Protein 6NHX (pdb70)

Nearest PDB structures (foldseek):
  6nhx-assembly1_A  TM=1.003E+00  e=1.308E-66  Mycobacterium tuberculosis
  1vs0-assembly1_A  TM=6.471E-01  e=2.812E-57  Mycobacterium tuberculosis H37Rv
  1vs0-assembly2_B  TM=6.421E-01  e=4.653E-57  Mycobacterium tuberculosis H37Rv
  2cfm-assembly1_A  TM=5.963E-01  e=3.520E-23  Pyrococcus furiosus
  3rr5-assembly1_A  TM=5.309E-01  e=2.814E-23  Thermococcus sp. 1519

B-factor: mean 26.57, std 13.51, range [10.14, 79.11]

Radius of gyration: 20.89 Å; Cα contacts (8 Å, |Δi|>4): 725; chains: 1; bounding box: 49×46×58 Å

Solvent-accessible surface area: 14377 Å² total; per-residue (Å²): 96,112,12,78,118,9,31,3,0,30,10,54,132,27,95,0,48,69,40,60,33,88,83,22,0,2,6,2,17,19,9,12,77,36,0,0,0,23,0,51,164,21,60,16,92,2,34,21,124,95,22,70,99,10,42,93,104,10,62,61,6,166,58,22,0,130,69,2,55,147,56,58,0,0,0,0,0,20,0,0,6,60,43,128,93,40,22,10,18,25,13,60,2,36,7,54,10,114,143,39,205,13,65,6,30,0,18,0,0,0,35,15,64,57,116,56,9,33,54,40,143,0,75,60,0,6,129,51,0,54,92,12,14,131,86,30,69,10,55,25,28,153,47,13,91,24,72,0,61,102,0,47,46,38,0,144,148,98,50,52,22,0,0,27,0,3,74,66,78,9,117,0,54,44,46,135,117,8,87,17,6,18,66,15,48,33,101,74,22,0,29,0,0,0,0,0,25,84,55,82,54,0,14,7,0,0,1,0,7,46,25,135,71,25,6,80,25,0,8,78,0,42,6,71,93,48,147,114,9,7,65,40,2,87,119,89,0,55,110,33,83,42,152,131,40,18,16,64,98,117,15,65,87,79,23,31,74,62,33,41,38,1,57,61,49,27,4,0,12,0,42,16,28,109,40,17,125,136,17,83,14,128,130,35,39,19,29,0,14,68,99,133,62,116,34,100,103,5,95,127,123

Sequence (301 aa):
FEFDNLAPMLATHGTVAGLKASQWAFEGMWDGYRLLVEADHGAVRLRSRSGRDVTAEYPQLRALAEDLADHHVVLDGEAVVLDSSGVPSFSQMQNRGRDTRVEFWAFDLLYLDGRALLGTRYQDRRKLLETLANATSLTVPELLPGDGAQAFACSRKHGWEGVIAKRRDSRYQPGRRCASWVKDKHWNTQEVVIGGWRAGGVGSLLMGIP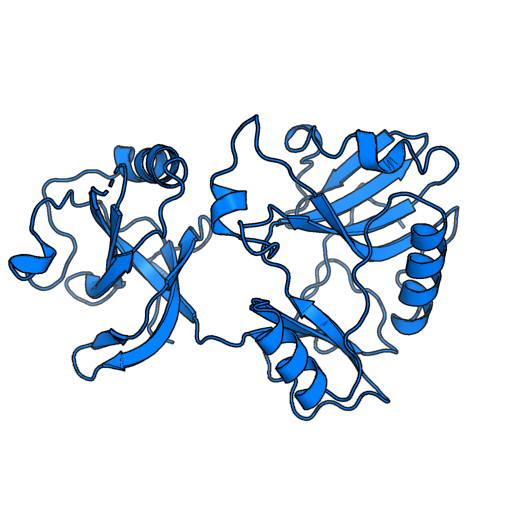GPGGLQFAGRVGTGLSERELANLKEMLAPLHTDESPFDVPLPARDAKGITYVKPALVAEVRYSEWTPEGRLRQSSWRGLRPDKKPSEVVRE

CATH classification: 2.40.50.140

Secondary structure (DSSP, 8-state):
--GGG----EEEE---BTB-TTTEEEEEE--SEEEEEEEETTEEEEEETTS-B-GGG-GGGGGGGGG-TT-EEEEEEEEE-B-TTS-B-HHHHHT--TT---EEEEEEEEEETTEE-TTS-HHHHHHHHHHHHHTSS-B-PPPPPSSHHHHHHHHHHHT-SEEEEEETTPPP-TT-EEEEEEEEESSEEEEEEEEEEEE--EEEEEEEEEETTEEEEEEEEE----SSHHHHHHHHHGGGEESS--BSSPPPHHHHTT-EEE-S--EEEEEES-B-TTSPBTT-EEEEE-TT--GGG----

Structure (mmCIF, N/CA/C/O backbone):
data_6NHX
#
_entry.id   6NHX
#
_cell.length_a   41.089
_cell.length_b   49.687
_cell.length_c   73.522
_cell.angle_alpha   90.00
_cell.angle_beta   103.18
_cell.angle_gamma   90.00
#
_symmetry.space_group_name_H-M   'P 1 21 1'
#
loop_
_entity.id
_entity.type
_entity.pdbx_description
1 polymer 'ATP-dependent DNA ligase'
2 non-polymer "ADENOSINE-5'-TRIPHOSPHATE"
3 non-polymer '2-(N-MORPHOLINO)-ETHANESULFONIC ACID'
4 water water
#
loop_
_atom_site.group_PDB
_atom_site.id
_atom_site.type_symbol
_atom_site.label_atom_id
_atom_site.label_alt_id
_atom_site.label_comp_id
_atom_site.label_asym_id
_atom_site.label_entity_id
_atom_site.label_seq_id
_atom_site.pdbx_PDB_ins_code
_atom_site.Cartn_x
_atom_site.Cartn_y
_atom_site.Cartn_z
_atom_site.occupancy
_atom_site.B_iso_or_equiv
_atom_site.auth_seq_id
_atom_site.auth_comp_id
_atom_site.auth_asym_id
_atom_site.auth_atom_id
_atom_site.pdbx_PDB_model_num
ATOM 1 N N . PHE A 1 3 ? -9.278 -14.785 3.034 1.00 25.60 453 PHE A N 1
ATOM 2 C CA . PHE A 1 3 ? -9.416 -13.353 3.262 1.00 23.26 453 PHE A CA 1
ATOM 3 C C . PHE A 1 3 ? -10.784 -12.857 2.799 1.00 22.81 453 PHE A C 1
ATOM 4 O O . PHE A 1 3 ? -11.214 -13.168 1.696 1.00 25.88 453 PHE A O 1
ATOM 12 N N . GLU A 1 4 ? -11.444 -12.053 3.632 1.00 23.22 454 GLU A N 1
ATOM 13 C CA . GLU A 1 4 ? -12.777 -11.546 3.317 1.00 22.12 454 GLU A CA 1
ATOM 14 C C . GLU A 1 4 ? -12.944 -10.178 3.953 1.00 22.63 454 GLU A C 1
ATOM 15 O O . GLU A 1 4 ? -12.952 -10.073 5.182 1.00 21.62 454 GLU A O 1
ATOM 21 N N . PHE A 1 5 ? -13.106 -9.146 3.120 1.00 21.05 455 PHE A N 1
ATOM 22 C CA . PHE A 1 5 ? -13.273 -7.786 3.624 1.00 22.40 455 PHE A CA 1
ATOM 23 C C . PHE A 1 5 ? -14.462 -7.685 4.575 1.00 23.36 455 PHE A C 1
ATOM 24 O O . PHE A 1 5 ? -14.403 -6.968 5.583 1.00 22.24 455 PHE A O 1
ATOM 32 N N . ASP A 1 6 ? -15.542 -8.411 4.288 1.00 23.55 456 ASP A N 1
ATOM 33 C CA . ASP A 1 6 ? -16.778 -8.273 5.045 1.00 24.48 456 ASP A CA 1
ATOM 34 C C . ASP A 1 6 ? -16.727 -8.941 6.411 1.00 28.11 456 ASP A C 1
ATOM 35 O O . ASP A 1 6 ? -17.719 -8.879 7.145 1.00 34.96 456 ASP A O 1
ATOM 40 N N . ASN A 1 7 ? -15.616 -9.581 6.766 1.00 24.38 457 ASN A N 1
ATOM 41 C CA . ASN A 1 7 ? -15.400 -10.085 8.118 1.00 27.92 457 ASN A CA 1
ATOM 42 C C . ASN A 1 7 ? -14.340 -9.302 8.877 1.00 28.58 457 ASN A C 1
ATOM 43 O O . ASN A 1 7 ? -14.026 -9.655 10.019 1.00 28.49 457 ASN A O 1
ATOM 48 N N . LEU A 1 8 ? -13.804 -8.239 8.285 1.00 26.50 458 LEU A N 1
ATOM 49 C CA . LEU A 1 8 ? -12.605 -7.587 8.792 1.00 24.35 458 LEU A CA 1
ATOM 50 C C . LEU A 1 8 ? -12.940 -6.539 9.841 1.00 20.66 458 LEU A C 1
ATOM 51 O O . LEU A 1 8 ? -13.893 -5.768 9.688 1.00 24.46 458 LEU A O 1
ATOM 56 N N . ALA A 1 9 ? -12.125 -6.498 10.894 1.00 17.72 459 ALA A N 1
ATOM 57 C CA . ALA A 1 9 ? -12.146 -5.460 11.909 1.00 19.11 459 ALA A CA 1
ATOM 58 C C . ALA A 1 9 ? -10.727 -4.953 12.121 1.00 18.07 459 ALA A C 1
ATOM 59 O O . ALA A 1 9 ? -9.764 -5.705 11.944 1.00 18.59 459 ALA A O 1
ATOM 61 N N . PRO A 1 10 ? -10.570 -3.684 12.487 1.00 18.20 460 PRO A N 1
ATOM 62 C CA . PRO A 1 10 ? -9.223 -3.110 12.583 1.00 16.11 460 PRO A CA 1
ATOM 63 C C . PRO A 1 10 ? -8.430 -3.679 13.750 1.00 17.69 460 PRO A C 1
ATOM 64 O O . PRO A 1 10 ? -8.975 -4.039 14.798 1.00 18.02 460 PRO A O 1
ATOM 68 N N . MET A 1 11 ? -7.122 -3.765 13.531 1.00 13.84 461 MET A N 1
ATOM 69 C CA . MET A 1 11 ? -6.159 -4.035 14.587 1.00 14.68 461 MET A CA 1
ATOM 70 C C . MET A 1 11 ? -6.024 -2.796 15.469 1.00 14.17 461 MET A C 1
ATOM 71 O O . MET A 1 11 ? -6.163 -1.662 15.011 1.00 13.71 461 MET A O 1
ATOM 76 N N . LEU A 1 12 ? -5.745 -3.015 16.752 1.00 14.30 462 LEU A N 1
ATOM 77 C CA . LEU A 1 12 ? -5.726 -1.939 17.738 1.00 14.45 462 LEU A CA 1
ATOM 78 C C . LEU A 1 12 ? -4.384 -1.899 18.462 1.00 12.17 462 LEU A C 1
ATOM 79 O O . LEU A 1 12 ? -3.673 -2.902 18.543 1.00 14.07 462 LEU A O 1
ATOM 84 N N . ALA A 1 13 ? -4.058 -0.712 18.990 1.00 12.51 463 ALA A N 1
ATOM 85 C CA . ALA A 1 13 ? -2.781 -0.437 19.641 1.00 11.96 463 ALA A CA 1
ATOM 86 C C . ALA A 1 13 ? -2.931 -0.448 21.154 1.00 13.98 463 ALA A C 1
ATOM 87 O O . ALA A 1 13 ? -4.001 -0.181 21.700 1.00 16.56 463 ALA A O 1
ATOM 89 N N . THR A 1 14 ? -1.839 -0.756 21.821 1.00 12.81 464 THR A N 1
ATOM 90 C CA . THR A 1 14 ? -1.796 -0.769 23.279 1.00 11.60 464 THR A CA 1
ATOM 91 C C . THR A 1 14 ? -1.210 0.541 23.787 1.00 13.26 464 THR A C 1
ATOM 92 O O . THR A 1 14 ? -0.169 0.986 23.292 1.00 12.93 464 THR A O 1
ATOM 96 N N . HIS A 1 15 ? -1.853 1.143 24.782 1.00 14.86 465 HIS A N 1
ATOM 97 C CA . HIS A 1 15 ? -1.313 2.367 25.354 1.00 13.26 465 HIS A CA 1
ATOM 98 C C . HIS A 1 15 ? 0.049 2.097 25.984 1.00 16.28 465 HIS A C 1
ATOM 99 O O . HIS A 1 15 ? 0.213 1.150 26.760 1.00 16.03 465 HIS A O 1
ATOM 106 N N . GLY A 1 16 ? 1.026 2.922 25.644 1.00 14.32 466 GLY A N 1
ATOM 107 C CA . GLY A 1 16 ? 2.341 2.756 26.222 1.00 14.19 466 GLY A CA 1
ATOM 108 C C . GLY A 1 16 ? 3.207 3.963 25.968 1.00 14.72 466 GLY A C 1
ATOM 109 O O . GLY A 1 16 ? 2.716 5.039 25.615 1.00 19.02 466 GLY A O 1
ATOM 110 N N . THR A 1 17 ? 4.510 3.765 26.106 1.00 14.39 467 THR A N 1
ATOM 111 C CA . THR A 1 17 ? 5.501 4.814 25.891 1.00 15.29 467 THR A CA 1
ATOM 112 C C . THR A 1 17 ? 6.422 4.383 24.762 1.00 15.01 467 THR A C 1
ATOM 113 O O . THR A 1 17 ? 6.992 3.289 24.807 1.00 15.26 467 THR A O 1
ATOM 117 N N . VAL A 1 18 ? 6.562 5.238 23.744 1.00 14.39 468 VAL A N 1
ATOM 118 C CA . VAL A 1 18 ? 7.383 4.879 22.590 1.00 14.00 468 VAL A CA 1
ATOM 119 C C . VAL A 1 18 ? 8.831 5.335 22.700 1.00 13.38 468 VAL A C 1
ATOM 120 O O . VAL A 1 18 ? 9.684 4.830 21.948 1.00 15.51 468 VAL A O 1
ATOM 124 N N . ALA A 1 19 ? 9.136 6.262 23.614 1.00 16.18 469 ALA A N 1
ATOM 125 C CA . ALA A 1 19 ? 10.508 6.682 23.829 1.00 19.69 469 ALA A CA 1
ATOM 126 C C . ALA A 1 19 ? 11.195 5.543 24.556 1.00 33.83 469 ALA A C 1
ATOM 127 O O . ALA A 1 19 ? 10.764 5.138 25.640 1.00 55.84 469 ALA A O 1
ATOM 129 N N . GLY A 1 20 ? 12.248 5.010 23.948 1.00 30.56 470 GLY A N 1
ATOM 130 C CA . GLY A 1 20 ? 12.881 3.785 24.392 1.00 17.49 470 GLY A CA 1
ATOM 131 C C . GLY A 1 20 ? 12.882 2.715 23.326 1.00 15.82 470 GLY A C 1
ATOM 132 O O . GLY A 1 20 ? 13.788 1.879 23.297 1.00 20.33 470 GLY A O 1
ATOM 133 N N . LEU A 1 21 ? 11.909 2.757 22.412 1.00 16.09 471 LEU A N 1
ATOM 134 C CA . LEU A 1 21 ? 11.852 1.800 21.314 1.00 14.96 471 LEU A CA 1
ATOM 135 C C . LEU A 1 21 ? 12.849 2.172 20.217 1.00 17.42 471 LEU A C 1
ATOM 136 O O . LEU A 1 21 ? 13.064 3.353 19.923 1.00 17.84 471 LEU A O 1
ATOM 141 N N . LYS A 1 22 ? 13.466 1.162 19.620 1.00 18.29 472 LYS A N 1
ATOM 142 C CA . LYS A 1 22 ? 14.557 1.376 18.678 1.00 22.87 472 LYS A CA 1
ATOM 143 C C . LYS A 1 22 ? 14.098 1.183 17.241 1.00 19.72 472 LYS A C 1
ATOM 144 O O . LYS A 1 22 ? 13.302 0.290 16.949 1.00 19.49 472 LYS A O 1
ATOM 147 N N . ALA A 1 23 ? 14.636 2.010 16.337 1.00 18.86 473 ALA A N 1
ATOM 148 C CA . ALA A 1 23 ? 14.261 1.937 14.928 1.00 23.31 473 ALA A CA 1
ATOM 149 C C . ALA A 1 23 ? 14.572 0.581 14.302 1.00 20.33 473 ALA A C 1
ATOM 150 O O . ALA A 1 23 ? 13.926 0.199 13.326 1.00 22.17 473 ALA A O 1
ATOM 152 N N . SER A 1 24 ? 15.543 -0.161 14.842 1.00 21.22 474 SER A N 1
ATOM 153 C CA . SER A 1 24 ? 15.866 -1.454 14.246 1.00 25.83 474 SER A CA 1
ATOM 154 C C . SER A 1 24 ? 14.682 -2.411 14.311 1.00 22.35 474 SER A C 1
ATOM 155 O O . SER A 1 24 ? 14.490 -3.220 13.398 1.00 25.91 474 SER A O 1
ATOM 158 N N . GLN A 1 25 ? 13.870 -2.327 15.368 1.00 20.27 475 GLN A N 1
ATOM 159 C CA . GLN A 1 25 ? 12.710 -3.193 15.498 1.00 17.43 475 GLN A CA 1
ATOM 160 C C . GLN A 1 25 ? 11.373 -2.505 15.264 1.00 17.99 475 GLN A C 1
ATOM 161 O O . GLN A 1 25 ? 10.383 -3.205 15.026 1.00 16.04 475 GLN A O 1
ATOM 167 N N . TRP A 1 26 ? 11.310 -1.167 15.294 1.00 14.33 476 TRP A N 1
ATOM 168 C CA . TRP A 1 26 ? 10.037 -0.466 15.330 1.00 12.11 476 TRP A CA 1
ATOM 169 C C . TRP A 1 26 ? 9.989 0.620 14.268 1.00 15.32 476 TRP A C 1
ATOM 170 O O . TRP A 1 26 ? 10.959 1.361 14.091 1.00 16.24 476 TRP A O 1
ATOM 181 N N . ALA A 1 27 ? 8.841 0.728 13.606 1.00 13.93 477 ALA A N 1
ATOM 182 C CA . ALA A 1 27 ? 8.506 1.864 12.758 1.00 12.83 477 ALA A CA 1
ATOM 183 C C . ALA A 1 27 ? 7.614 2.800 13.558 1.00 13.39 477 ALA A C 1
ATOM 184 O O . ALA A 1 27 ? 6.891 2.360 14.456 1.00 15.87 477 ALA A O 1
ATOM 186 N N . PHE A 1 28 ? 7.667 4.093 13.234 1.00 13.71 478 PHE A N 1
ATOM 187 C CA . PHE A 1 28 ? 6.932 5.106 13.983 1.00 13.50 478 PHE A CA 1
ATOM 188 C C . PHE A 1 28 ? 6.065 5.916 13.035 1.00 13.70 478 PHE A C 1
ATOM 189 O O . PHE A 1 28 ? 6.551 6.432 12.019 1.00 15.90 478 PHE A O 1
ATOM 197 N N . GLU A 1 29 ? 4.777 5.998 13.354 1.00 11.72 479 GLU A N 1
ATOM 198 C CA . GLU A 1 29 ? 3.822 6.768 12.577 1.00 11.90 479 GLU A CA 1
ATOM 199 C C . GLU A 1 29 ? 3.236 7.875 13.435 1.00 11.07 479 GLU A C 1
ATOM 200 O O . GLU A 1 29 ? 3.157 7.744 14.668 1.00 13.11 479 GLU A O 1
ATOM 206 N N . GLY A 1 30 ? 2.804 8.954 12.809 1.00 11.47 480 GLY A N 1
ATOM 207 C CA . GLY A 1 30 ? 1.987 9.923 13.506 1.00 13.07 480 GLY A CA 1
ATOM 208 C C . GLY A 1 30 ? 0.648 9.340 13.917 1.00 11.55 480 GLY A C 1
ATOM 209 O O . GLY A 1 30 ? 0.071 8.484 13.240 1.00 12.58 480 GLY A O 1
ATOM 210 N N . MET A 1 31 ? 0.167 9.769 15.085 1.00 12.69 481 MET A N 1
ATOM 211 C CA . MET A 1 31 ? -1.185 9.446 15.527 1.00 11.09 481 MET A CA 1
ATOM 212 C C . MET A 1 31 ? -2.144 10.496 14.971 1.00 13.20 481 MET A C 1
ATOM 213 O O . MET A 1 31 ? -2.003 11.687 15.275 1.00 15.86 481 MET A O 1
ATOM 218 N N . TRP A 1 32 ? -3.122 10.048 14.179 1.00 14.50 482 TRP A N 1
ATOM 219 C CA . TRP A 1 32 ? -4.073 10.923 13.487 1.00 14.97 482 TRP A CA 1
ATOM 220 C C . TRP A 1 32 ? -5.442 10.839 14.163 1.00 17.42 482 TRP A C 1
ATOM 221 O O . TRP A 1 32 ? -6.064 9.769 14.170 1.00 17.78 482 TRP A O 1
ATOM 232 N N . ASP A 1 33 ? -5.926 11.957 14.716 1.00 14.47 483 ASP A N 1
ATOM 233 C CA . ASP A 1 33 ? -7.274 11.968 15.287 1.00 14.36 483 ASP A CA 1
ATOM 234 C C . ASP A 1 33 ? -8.309 11.972 14.169 1.00 14.70 483 ASP A C 1
ATOM 235 O O . ASP A 1 33 ? -8.299 12.855 13.308 1.00 19.72 483 ASP A O 1
ATOM 240 N N . GLY A 1 34 ? -9.187 10.984 14.162 1.00 14.23 484 GLY A N 1
ATOM 241 C CA . GLY A 1 34 ? -10.224 10.886 13.151 1.00 15.97 484 GLY A CA 1
ATOM 242 C C . GLY A 1 34 ? -11.075 9.665 13.419 1.00 13.33 484 GLY A C 1
ATOM 243 O O . GLY A 1 34 ? -11.181 9.232 14.576 1.00 15.07 484 GLY A O 1
ATOM 244 N N . TYR A 1 35 ? -11.668 9.092 12.378 1.00 14.22 485 TYR A N 1
ATOM 245 C CA . TYR A 1 35 ? -12.431 7.858 12.496 1.00 14.32 485 TYR A CA 1
ATOM 246 C C . TYR A 1 35 ? -11.707 6.767 11.716 1.00 17.72 485 TYR A C 1
ATOM 247 O O . TYR A 1 35 ? -11.324 6.973 10.558 1.00 17.70 485 TYR A O 1
ATOM 256 N N . ARG A 1 36 ? -11.538 5.611 12.345 1.00 15.60 486 ARG A N 1
ATOM 257 C CA . ARG A 1 36 ? -10.868 4.485 11.709 1.00 14.17 486 ARG A CA 1
ATOM 258 C C . ARG A 1 36 ? -11.748 3.891 10.620 1.00 15.84 486 ARG A C 1
ATOM 259 O O . ARG A 1 36 ? -12.938 3.640 10.831 1.00 19.69 486 ARG A O 1
ATOM 267 N N . LEU A 1 37 ? -11.157 3.638 9.451 1.00 15.42 487 LEU A N 1
ATOM 268 C CA . LEU A 1 37 ? -11.891 3.031 8.351 1.00 15.40 487 LEU A CA 1
ATOM 269 C C . LEU A 1 37 ? -11.067 1.933 7.704 1.00 15.21 487 LEU A C 1
ATOM 270 O O . LEU A 1 37 ? -9.863 2.091 7.489 1.00 15.29 487 LEU A O 1
ATOM 275 N N . LEU A 1 38 ? -11.732 0.828 7.383 1.00 15.73 488 LEU A N 1
ATOM 276 C CA . LEU A 1 38 ? -11.220 -0.147 6.429 1.00 14.19 488 LEU A CA 1
ATOM 277 C C . LEU A 1 38 ? -11.872 0.159 5.089 1.00 17.65 488 LEU A C 1
ATOM 278 O O . LEU A 1 38 ? -13.087 0.380 5.019 1.00 18.89 488 LEU A O 1
ATOM 283 N N . VAL A 1 39 ? -11.066 0.184 4.034 1.00 15.94 489 VAL A N 1
ATOM 284 C CA . VAL A 1 39 ? -11.506 0.649 2.722 1.00 16.65 489 VAL A CA 1
ATOM 285 C C . VAL A 1 39 ? -11.250 -0.453 1.702 1.00 18.04 489 VAL A C 1
ATOM 286 O O . VAL A 1 39 ? -10.106 -0.892 1.533 1.00 16.62 489 VAL A O 1
ATOM 290 N N . GLU A 1 40 ? -12.300 -0.887 1.021 1.00 16.79 490 GLU A N 1
ATOM 291 C CA . GLU A 1 40 ? -12.179 -1.830 -0.079 1.00 17.85 490 GLU A CA 1
ATOM 292 C C . GLU A 1 40 ? -12.389 -1.066 -1.375 1.00 20.46 490 GLU A C 1
ATOM 293 O O . GLU A 1 40 ? -13.450 -0.472 -1.574 1.00 22.62 490 GLU A O 1
ATOM 299 N N . ALA A 1 41 ? -11.385 -1.076 -2.245 1.00 17.71 491 ALA A N 1
ATOM 300 C CA . ALA A 1 41 ? -11.497 -0.485 -3.575 1.00 19.24 491 ALA A CA 1
ATOM 301 C C . ALA A 1 41 ? -11.468 -1.594 -4.620 1.00 20.27 491 ALA A C 1
ATOM 302 O O . ALA A 1 41 ? -10.516 -2.379 -4.656 1.00 21.93 491 ALA A O 1
ATOM 304 N N . ASP A 1 42 ? -12.503 -1.653 -5.461 1.00 21.77 492 ASP A N 1
ATOM 305 C CA . ASP A 1 42 ? -12.596 -2.651 -6.519 1.00 27.62 492 ASP A CA 1
ATOM 306 C C . ASP A 1 42 ? -13.377 -2.040 -7.671 1.00 36.05 492 ASP A C 1
ATOM 307 O O . ASP A 1 42 ? -14.440 -1.453 -7.449 1.00 47.02 492 ASP A O 1
ATOM 312 N N . HIS A 1 43 ? -12.850 -2.177 -8.890 1.00 33.74 493 HIS A N 1
ATOM 313 C CA . HIS A 1 43 ? -13.525 -1.692 -10.099 1.00 34.18 493 HIS A CA 1
ATOM 314 C C . HIS A 1 43 ? -13.882 -0.212 -9.987 1.00 40.33 493 HIS A C 1
ATOM 315 O O . HIS A 1 43 ? -14.949 0.231 -10.422 1.00 42.61 493 HIS A O 1
ATOM 322 N N . GLY A 1 44 ? -12.974 0.560 -9.392 1.00 46.01 494 GLY A N 1
ATOM 323 C CA . GLY A 1 44 ? -13.187 1.975 -9.182 1.00 50.99 494 GLY A CA 1
ATOM 324 C C . GLY A 1 44 ? -14.181 2.325 -8.098 1.00 59.40 494 GLY A C 1
ATOM 325 O O . GLY A 1 44 ? -14.357 3.514 -7.807 1.00 66.10 494 GLY A O 1
ATOM 326 N N . ALA A 1 45 ? -14.835 1.339 -7.492 1.00 51.86 495 ALA A N 1
ATOM 327 C CA . ALA A 1 45 ? -15.831 1.576 -6.461 1.00 41.18 495 ALA A CA 1
ATOM 328 C C . ALA A 1 45 ? -15.228 1.335 -5.085 1.00 34.00 495 ALA A C 1
ATOM 329 O O . ALA A 1 45 ? -14.343 0.494 -4.907 1.00 31.02 495 ALA A O 1
ATOM 331 N N . VAL A 1 46 ? -15.725 2.081 -4.108 1.00 26.89 496 VAL A N 1
ATOM 332 C CA . VAL A 1 46 ? -15.207 2.034 -2.748 1.00 29.70 496 VAL A CA 1
ATOM 333 C C . VAL A 1 46 ? -16.307 1.550 -1.814 1.00 27.20 496 VAL A C 1
ATOM 334 O O . VAL A 1 46 ? -17.473 1.926 -1.968 1.00 31.01 496 VAL A O 1
ATOM 338 N N . ARG A 1 47 ? -15.931 0.707 -0.849 1.00 24.03 497 ARG A N 1
ATOM 339 C CA . ARG A 1 47 ? -16.798 0.307 0.251 1.00 25.29 497 ARG A CA 1
ATOM 340 C C . ARG A 1 47 ? -16.044 0.492 1.559 1.00 23.06 497 ARG A C 1
ATOM 341 O O . ARG A 1 47 ? -14.820 0.328 1.615 1.00 20.00 497 ARG A O 1
ATOM 349 N N . LEU A 1 48 ? -16.783 0.842 2.617 1.00 21.78 498 LEU A N 1
ATOM 350 C CA . LEU A 1 48 ? -16.182 1.289 3.868 1.00 19.85 498 LEU A CA 1
ATOM 351 C C . LEU A 1 48 ? -16.723 0.506 5.055 1.00 23.62 498 LEU A C 1
ATOM 352 O O . LEU A 1 48 ? -17.923 0.226 5.135 1.00 25.42 498 LEU A O 1
ATOM 357 N N . ARG A 1 49 ? -15.834 0.181 5.992 1.00 21.87 499 ARG A N 1
ATOM 358 C CA . ARG A 1 49 ? -16.214 -0.452 7.246 1.00 23.50 499 ARG A CA 1
ATOM 359 C C . ARG A 1 49 ? -15.668 0.375 8.396 1.00 21.03 499 ARG A C 1
ATOM 360 O O . ARG A 1 49 ? -14.499 0.772 8.381 1.00 18.12 499 ARG A O 1
ATOM 368 N N . SER A 1 50 ? -16.516 0.640 9.384 1.00 24.09 500 SER A N 1
ATOM 369 C CA . SER A 1 50 ? -16.095 1.385 10.558 1.00 25.83 500 SER A CA 1
ATOM 370 C C . SER A 1 50 ? -15.415 0.449 11.549 1.00 26.38 500 SER A C 1
ATOM 371 O O . SER A 1 50 ? -15.332 -0.765 11.346 1.00 28.87 500 SER A O 1
ATOM 374 N N . ARG A 1 51 ? -14.938 1.022 12.652 1.00 26.52 501 ARG A N 1
ATOM 375 C CA . ARG A 1 51 ? -14.285 0.208 13.671 1.00 27.33 501 ARG A CA 1
ATOM 376 C C . ARG A 1 51 ? -15.234 -0.840 14.248 1.00 32.96 501 ARG A C 1
ATOM 377 O O . ARG A 1 51 ? -14.798 -1.931 14.628 1.00 36.08 501 ARG A O 1
ATOM 385 N N . SER A 1 52 ? -16.530 -0.540 14.294 1.00 31.50 502 SER A N 1
ATOM 386 C CA . SER A 1 52 ? -17.535 -1.463 14.806 1.00 39.93 502 SER A CA 1
ATOM 387 C C . SER A 1 52 ? -18.000 -2.475 13.767 1.00 52.34 502 SER A C 1
ATOM 388 O O . SER A 1 52 ? -18.997 -3.165 14.004 1.00 63.58 502 SER A O 1
ATOM 391 N N . GLY A 1 53 ? -17.318 -2.575 12.627 1.00 46.05 503 GLY A N 1
ATOM 392 C CA . GLY A 1 53 ? -17.745 -3.463 11.565 1.00 41.02 503 GLY A CA 1
ATOM 393 C C . GLY A 1 53 ? -18.952 -2.999 10.786 1.00 40.27 503 GLY A C 1
ATOM 394 O O . GLY A 1 53 ? -19.354 -3.681 9.836 1.00 39.38 503 GLY A O 1
ATOM 395 N N . ARG A 1 54 ? -19.544 -1.869 11.151 1.00 39.12 504 ARG A N 1
ATOM 396 C CA . ARG A 1 54 ? -20.714 -1.386 10.442 1.00 37.41 504 ARG A CA 1
ATOM 397 C C . ARG A 1 54 ? -20.337 -0.941 9.031 1.00 32.83 504 ARG A C 1
ATOM 398 O O . ARG A 1 54 ? -19.240 -0.427 8.781 1.00 28.72 504 ARG A O 1
ATOM 401 N N . ASP A 1 55 ? -21.260 -1.168 8.102 1.00 33.77 505 ASP A N 1
ATOM 402 C CA . ASP A 1 55 ? -21.136 -0.671 6.738 1.00 29.73 505 ASP A CA 1
ATOM 403 C C . ASP A 1 55 ? -21.424 0.825 6.768 1.00 40.06 505 ASP A C 1
ATOM 404 O O . ASP A 1 55 ? -22.563 1.240 7.004 1.00 44.39 505 ASP A O 1
ATOM 409 N N . VAL A 1 56 ? -20.397 1.639 6.528 1.00 34.79 506 VAL A N 1
ATOM 410 C CA . VAL A 1 56 ? -20.522 3.088 6.610 1.00 32.84 506 VAL A CA 1
ATOM 411 C C . VAL A 1 56 ? -20.258 3.766 5.266 1.00 30.53 506 VAL A C 1
ATOM 412 O O . VAL A 1 56 ? -19.966 4.960 5.219 1.00 31.75 506 VAL A O 1
ATOM 416 N N . THR A 1 57 ? -20.381 3.016 4.167 1.00 33.20 507 THR A N 1
ATOM 417 C CA . THR A 1 57 ? -20.108 3.575 2.844 1.00 25.44 507 THR A CA 1
ATOM 418 C C . THR A 1 57 ? -20.934 4.827 2.574 1.00 35.27 507 THR A C 1
ATOM 419 O O . THR A 1 57 ? -20.423 5.808 2.022 1.00 29.62 507 THR A O 1
ATOM 423 N N . ALA A 1 58 ? -22.215 4.812 2.951 1.00 36.62 508 ALA A N 1
ATOM 424 C CA . ALA A 1 58 ? -23.079 5.949 2.658 1.00 40.57 508 ALA A CA 1
ATOM 425 C C . ALA A 1 58 ? -22.752 7.167 3.511 1.00 35.51 508 ALA A C 1
ATOM 426 O O . ALA A 1 58 ? -23.150 8.280 3.154 1.00 41.22 508 ALA A O 1
ATOM 428 N N . GLU A 1 59 ? -22.028 6.990 4.613 1.00 30.35 509 GLU A N 1
ATOM 429 C CA . GLU A 1 59 ? -21.702 8.120 5.474 1.00 30.94 509 GLU A CA 1
ATOM 430 C C . GLU A 1 59 ? -20.553 8.970 4.943 1.00 33.38 509 GLU A C 1
ATOM 431 O O . GLU A 1 59 ? -20.323 10.065 5.468 1.00 28.75 509 GLU A O 1
ATOM 437 N N . TYR A 1 60 ? -19.835 8.514 3.919 1.00 30.24 510 TYR A N 1
ATOM 438 C CA . TYR A 1 60 ? -18.659 9.219 3.408 1.00 32.09 510 TYR A CA 1
ATOM 439 C C . TYR A 1 60 ? -18.711 9.324 1.893 1.00 37.05 510 TYR A C 1
ATOM 440 O O . TYR A 1 60 ? -17.945 8.656 1.186 1.00 40.12 510 TYR A O 1
ATOM 449 N N . PRO A 1 61 ? -19.593 10.175 1.356 1.00 36.06 511 PRO A N 1
ATOM 450 C CA . PRO A 1 61 ? -19.577 10.421 -0.094 1.00 39.98 511 PRO A CA 1
ATOM 451 C C . PRO A 1 61 ? -18.314 11.112 -0.572 1.00 38.89 511 PRO A C 1
ATOM 452 O O . PRO A 1 61 ? -17.975 10.993 -1.756 1.00 46.45 511 PRO A O 1
ATOM 456 N N . GLN A 1 62 ? -17.612 11.830 0.311 1.00 39.99 512 GLN A N 1
ATOM 457 C CA . GLN A 1 62 ? -16.338 12.437 -0.060 1.00 44.04 512 GLN A CA 1
ATOM 458 C C . GLN A 1 62 ? -15.342 11.391 -0.538 1.00 44.24 512 GLN A C 1
ATOM 459 O O . GLN A 1 62 ? -14.498 11.681 -1.394 1.00 54.27 512 GLN A O 1
ATOM 465 N N . LEU A 1 63 ? -15.424 10.175 -0.005 1.00 36.52 513 LEU A N 1
ATOM 466 C CA . LEU A 1 63 ? -14.450 9.131 -0.278 1.00 33.41 513 LEU A CA 1
ATOM 467 C C . LEU A 1 63 ? -14.844 8.238 -1.444 1.00 36.45 513 LEU A C 1
ATOM 468 O O . LEU A 1 63 ? -14.195 7.210 -1.664 1.00 32.26 513 LEU A O 1
ATOM 473 N N . ARG A 1 64 ? -15.890 8.604 -2.192 1.00 42.30 514 ARG A N 1
ATOM 474 C CA . ARG A 1 64 ? -16.273 7.817 -3.359 1.00 39.11 514 ARG A CA 1
ATOM 475 C C . ARG A 1 64 ? -15.199 7.867 -4.431 1.00 35.85 514 ARG A C 1
ATOM 476 O O . ARG A 1 64 ? -14.964 6.876 -5.133 1.00 35.84 514 ARG A O 1
ATOM 484 N N . ALA A 1 65 ? -14.553 9.020 -4.586 1.00 33.63 515 ALA A N 1
ATOM 485 C CA . ALA A 1 65 ? -13.529 9.204 -5.605 1.00 38.95 515 ALA A CA 1
ATOM 486 C C . ALA A 1 65 ? -12.199 8.569 -5.229 1.00 39.02 515 ALA A C 1
ATOM 487 O O . ALA A 1 65 ? -11.262 8.627 -6.033 1.00 43.00 515 ALA A O 1
ATOM 489 N N . LEU A 1 66 ? -12.100 7.977 -4.034 1.00 35.33 516 LEU A N 1
ATOM 490 C CA . LEU A 1 66 ? -10.843 7.400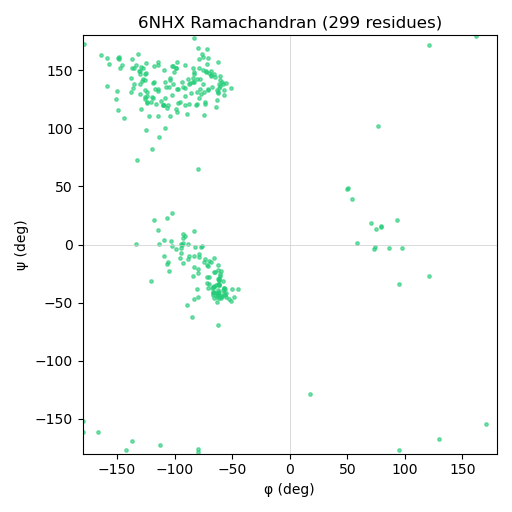 -3.570 1.00 33.63 516 LEU A CA 1
ATOM 491 C C . LEU A 1 66 ? -10.265 6.421 -4.580 1.00 39.79 516 LEU A C 1
ATOM 492 O O . LEU A 1 66 ? -9.072 6.469 -4.894 1.00 49.74 516 LEU A O 1
ATOM 497 N N . ALA A 1 67 ? -11.098 5.524 -5.101 1.00 34.70 517 ALA A N 1
ATOM 498 C CA . ALA A 1 67 ? -10.632 4.478 -6.001 1.00 48.79 517 ALA A CA 1
ATOM 499 C C . ALA A 1 67 ? -10.740 4.844 -7.472 1.00 44.57 517 ALA A C 1
ATOM 500 O O . ALA A 1 67 ? -10.382 4.020 -8.316 1.00 39.94 517 ALA A O 1
ATOM 502 N N . GLU A 1 68 ? -11.233 6.039 -7.808 1.00 43.05 518 GLU A N 1
ATOM 503 C CA . GLU A 1 68 ? -11.303 6.415 -9.217 1.00 46.59 518 GLU A CA 1
ATOM 504 C C . GLU A 1 68 ? -9.917 6.432 -9.852 1.00 51.69 518 GLU A C 1
ATOM 505 O O . GLU A 1 68 ? -9.784 6.225 -11.064 1.00 58.55 518 GLU A O 1
ATOM 511 N N . ASP A 1 69 ? -8.880 6.665 -9.047 1.00 48.11 519 ASP A N 1
ATOM 512 C CA . ASP A 1 69 ? -7.495 6.537 -9.480 1.00 52.49 519 ASP A CA 1
ATOM 513 C C . ASP A 1 69 ? -7.005 5.095 -9.415 1.00 51.72 519 ASP A C 1
ATOM 514 O O . ASP A 1 69 ? -6.006 4.760 -10.060 1.00 54.83 519 ASP A O 1
ATOM 519 N N . LEU A 1 70 ? -7.680 4.240 -8.644 1.00 50.53 520 LEU A N 1
ATOM 520 C CA . LEU A 1 70 ? -7.291 2.849 -8.452 1.00 47.56 520 LEU A CA 1
ATOM 521 C C . LEU A 1 70 ? -8.137 1.896 -9.282 1.00 41.79 520 LEU A C 1
ATOM 522 O O . LEU A 1 70 ? -8.304 0.732 -8.904 1.00 43.81 520 LEU A O 1
ATOM 527 N N . ALA A 1 71 ? -8.666 2.365 -10.416 1.00 36.52 521 ALA A N 1
ATOM 528 C CA . ALA A 1 71 ? -9.744 1.643 -11.084 1.00 37.17 521 ALA A CA 1
ATOM 529 C C . ALA A 1 71 ? -9.330 0.242 -11.516 1.00 35.87 521 ALA A C 1
ATOM 530 O O . ALA A 1 71 ? -10.178 -0.655 -11.588 1.00 50.46 521 ALA A O 1
ATOM 532 N N . ASP A 1 72 ? -8.048 0.029 -11.810 1.00 24.16 522 ASP A N 1
ATOM 533 C CA . ASP A 1 72 ? -7.580 -1.284 -12.234 1.00 33.40 522 ASP A CA 1
ATOM 534 C C . ASP A 1 72 ? -7.196 -2.186 -11.067 1.00 36.28 522 ASP A C 1
ATOM 535 O O . ASP A 1 72 ? -6.957 -3.380 -11.278 1.00 46.78 522 ASP A O 1
ATOM 540 N N . HIS A 1 73 ? -7.134 -1.653 -9.856 1.00 27.06 523 HIS A N 1
ATOM 541 C CA . HIS A 1 73 ? -6.674 -2.396 -8.693 1.00 27.61 523 HIS A CA 1
ATOM 542 C C . HIS A 1 73 ? -7.845 -2.934 -7.877 1.00 21.17 523 HIS A C 1
ATOM 543 O O . HIS A 1 73 ? -8.957 -2.400 -7.891 1.00 24.15 523 HIS A O 1
ATOM 550 N N . HIS A 1 74 ? -7.561 -3.988 -7.112 1.00 20.89 524 HIS A N 1
ATOM 551 C CA . HIS A 1 74 ? -8.451 -4.439 -6.048 1.00 19.93 524 HIS A CA 1
ATOM 552 C C . HIS A 1 74 ? -7.631 -4.417 -4.766 1.00 16.30 524 HIS A C 1
ATOM 553 O O . HIS A 1 74 ? -6.693 -5.207 -4.620 1.00 16.21 524 HIS A O 1
ATOM 560 N N . VAL A 1 75 ? -7.945 -3.489 -3.860 1.00 16.61 525 VAL A N 1
ATOM 561 C CA . VAL A 1 75 ? -7.160 -3.328 -2.643 1.00 15.42 525 VAL A CA 1
ATOM 562 C C . VAL A 1 75 ? -8.058 -3.219 -1.421 1.00 15.89 525 VAL A C 1
ATOM 563 O O . VAL A 1 75 ? -9.224 -2.813 -1.504 1.00 16.81 525 VAL A O 1
ATOM 567 N N . VAL A 1 76 ? -7.500 -3.595 -0.277 1.00 13.86 526 VAL A N 1
ATOM 568 C CA . VAL A 1 76 ? -8.077 -3.285 1.023 1.00 15.60 526 VAL A CA 1
ATOM 569 C C . VAL A 1 76 ? -7.047 -2.476 1.792 1.00 14.25 526 VAL A C 1
ATOM 570 O O . VAL A 1 76 ? -5.904 -2.913 1.967 1.00 14.20 526 VAL A O 1
ATOM 574 N N . LEU A 1 77 ? -7.444 -1.283 2.216 1.00 15.29 527 LEU A N 1
ATOM 575 C CA . LEU A 1 77 ? -6.590 -0.378 2.961 1.00 13.90 527 LEU A CA 1
ATOM 576 C C . LEU A 1 77 ? -7.141 -0.194 4.363 1.00 13.22 527 LEU A C 1
ATOM 577 O O . LEU A 1 77 ? -8.338 -0.364 4.616 1.00 14.76 527 LEU A O 1
ATOM 582 N N . ASP A 1 78 ? -6.239 0.134 5.272 1.00 13.80 528 ASP A N 1
ATOM 583 C CA . ASP A 1 78 ? -6.561 0.536 6.633 1.00 13.47 528 ASP A CA 1
ATOM 584 C C . ASP A 1 78 ? -6.052 1.955 6.814 1.00 14.01 528 ASP A C 1
ATOM 585 O O . ASP A 1 78 ? -4.963 2.293 6.348 1.00 13.72 528 ASP A O 1
ATOM 590 N N . GLY A 1 79 ? -6.833 2.792 7.486 1.00 13.15 529 GLY A N 1
ATOM 591 C CA . GLY A 1 79 ? -6.385 4.146 7.723 1.00 14.56 529 GLY A CA 1
ATOM 592 C C . GLY A 1 79 ? -7.403 4.925 8.517 1.00 15.49 529 GLY A C 1
ATOM 593 O O . GLY A 1 79 ? -8.297 4.355 9.145 1.00 15.24 529 GLY A O 1
ATOM 594 N N . GLU A 1 80 ? -7.269 6.247 8.451 1.00 16.75 530 GLU A N 1
ATOM 595 C CA . GLU A 1 80 ? -8.095 7.160 9.234 1.00 19.43 530 GLU A CA 1
ATOM 596 C C . GLU A 1 80 ? -8.785 8.142 8.301 1.00 17.60 530 GLU A C 1
ATOM 597 O O . GLU A 1 80 ? -8.130 8.745 7.446 1.00 16.95 530 GLU A O 1
ATOM 603 N N . ALA A 1 81 ? -10.096 8.312 8.462 1.00 14.78 531 ALA A N 1
ATOM 604 C CA . ALA A 1 81 ? -10.770 9.453 7.859 1.00 15.17 531 ALA A CA 1
ATOM 605 C C . ALA A 1 81 ? -10.532 10.658 8.757 1.00 16.11 531 ALA A C 1
ATOM 606 O O . ALA A 1 81 ? -10.699 10.571 9.976 1.00 14.63 531 ALA A O 1
ATOM 608 N N . VAL A 1 82 ? -10.109 11.771 8.155 1.00 14.06 532 VAL A N 1
ATOM 609 C CA . VAL A 1 82 ? -9.698 12.950 8.902 1.00 13.60 532 VAL A CA 1
ATOM 610 C C . VAL A 1 82 ? -10.291 14.212 8.292 1.00 14.50 532 VAL A C 1
ATOM 611 O O . VAL A 1 82 ? -10.556 14.298 7.083 1.00 14.03 532 VAL A O 1
ATOM 615 N N . VAL A 1 83 ? -10.474 15.199 9.158 1.00 14.67 533 VAL A N 1
ATOM 616 C CA . VAL A 1 83 ? -10.753 16.572 8.774 1.00 14.29 533 VAL A CA 1
ATOM 617 C C . VAL A 1 83 ? -9.620 17.413 9.335 1.00 14.62 533 VAL A C 1
ATOM 618 O O . VAL A 1 83 ? -9.337 17.354 10.537 1.00 15.48 533 VAL A O 1
ATOM 622 N N . LEU A 1 84 ? -8.987 18.204 8.478 1.00 15.40 534 LEU A N 1
ATOM 623 C CA . LEU A 1 84 ? -7.829 18.994 8.868 1.00 15.61 534 LEU A CA 1
ATOM 624 C C . LEU A 1 84 ? -8.254 20.347 9.428 1.00 18.64 534 LEU A C 1
ATOM 625 O O . LEU A 1 84 ? -9.168 20.991 8.905 1.00 19.74 534 LEU A O 1
ATOM 630 N N . ASP A 1 85 ? -7.586 20.764 10.505 1.00 17.94 535 ASP A N 1
ATOM 631 C CA . ASP A 1 85 ? -7.803 22.080 11.098 1.00 17.41 535 ASP A CA 1
ATOM 632 C C . ASP A 1 85 ? -7.041 23.139 10.300 1.00 23.68 535 ASP A C 1
ATOM 633 O O . ASP A 1 85 ? -6.406 22.849 9.283 1.00 19.97 535 ASP A O 1
ATOM 638 N N . SER A 1 86 ? -7.074 24.386 10.772 1.00 21.72 536 SER A N 1
ATOM 639 C CA . SER A 1 86 ? -6.422 25.464 10.041 1.00 21.91 536 SER A CA 1
ATOM 640 C C . SER A 1 86 ? -4.903 25.373 10.079 1.00 20.66 536 SER A C 1
ATOM 641 O O . SER A 1 86 ? -4.240 26.071 9.300 1.00 26.82 536 SER A O 1
ATOM 644 N N . SER A 1 87 ? -4.340 24.550 10.961 1.00 24.17 537 SER A N 1
ATOM 645 C CA . SER A 1 87 ? -2.908 24.286 10.969 1.00 29.01 537 SER A CA 1
ATOM 646 C C . SER A 1 87 ? -2.535 23.066 10.143 1.00 25.78 537 SER A C 1
ATOM 647 O O . SER A 1 87 ? -1.365 22.671 10.143 1.00 27.23 537 SER A O 1
ATOM 650 N N . GLY A 1 88 ? -3.494 22.462 9.440 1.00 21.64 538 GLY A N 1
ATOM 651 C CA . GLY A 1 88 ? -3.240 21.267 8.664 1.00 21.61 538 GLY A CA 1
ATOM 652 C C . GLY A 1 88 ? -3.192 19.973 9.448 1.00 21.00 538 GLY A C 1
ATOM 653 O O . GLY A 1 88 ? -2.709 18.967 8.916 1.00 23.21 538 GLY A O 1
ATOM 654 N N . VAL A 1 89 ? -3.682 19.951 10.685 1.00 18.72 539 VAL A N 1
ATOM 655 C CA . VAL A 1 89 ? -3.575 18.760 11.528 1.00 19.14 539 VAL A CA 1
ATOM 656 C C . VAL A 1 89 ? -4.950 18.113 11.659 1.00 15.86 539 VAL A C 1
ATOM 657 O O . VAL A 1 89 ? -5.938 18.834 11.862 1.00 16.97 539 VAL A O 1
ATOM 661 N N . PRO A 1 90 ? -5.071 16.790 11.540 1.00 15.39 540 PRO A N 1
ATOM 662 C CA . PRO A 1 90 ? -6.365 16.139 11.797 1.00 13.99 540 PRO A CA 1
ATOM 663 C C . PRO A 1 90 ? -6.945 16.571 13.133 1.00 16.21 540 PRO A C 1
ATOM 664 O O . PRO A 1 90 ? -6.239 16.664 14.143 1.00 16.83 540 PRO A O 1
ATOM 668 N N . SER A 1 91 ? -8.241 16.881 13.129 1.00 14.43 541 SER A N 1
ATOM 669 C CA . SER A 1 91 ? -8.955 17.334 14.321 1.00 14.49 541 SER A CA 1
ATOM 670 C C . SER A 1 91 ? -10.138 16.419 14.574 1.00 13.18 541 SER A C 1
ATOM 671 O O . SER A 1 91 ? -11.026 16.299 13.724 1.00 14.47 541 SER A O 1
ATOM 674 N N . PHE A 1 92 ? -10.173 15.803 15.747 1.00 12.77 542 PHE A N 1
ATOM 675 C CA . PHE A 1 92 ? -11.295 14.933 16.059 1.00 12.50 542 PHE A CA 1
ATOM 676 C C . PHE A 1 92 ? -12.584 15.730 16.175 1.00 13.88 542 PHE A C 1
ATOM 677 O O . PHE A 1 92 ? -13.622 15.303 15.660 1.00 15.93 542 PHE A O 1
ATOM 685 N N . SER A 1 93 ? -12.539 16.890 16.842 1.00 15.60 543 SER A N 1
ATOM 686 C CA . SER A 1 93 ? -13.759 17.671 17.022 1.00 16.26 543 SER A CA 1
ATOM 687 C C . SER A 1 93 ? -14.278 18.190 15.685 1.00 19.44 543 SER A C 1
ATOM 688 O O . SER A 1 93 ? -15.493 18.257 15.475 1.00 18.60 543 SER A O 1
ATOM 691 N N . GLN A 1 94 ? -13.382 18.554 14.757 1.00 13.86 544 GLN A N 1
ATOM 692 C CA . GLN A 1 94 ? -13.873 18.989 13.454 1.00 16.12 544 GLN A CA 1
ATOM 693 C C . GLN A 1 94 ? -14.463 17.837 12.656 1.00 18.24 544 GLN A C 1
ATOM 694 O O . GLN A 1 94 ? -15.427 18.037 11.908 1.00 18.49 544 GLN A O 1
ATOM 700 N N . MET A 1 95 ? -13.914 16.633 12.805 1.00 14.19 545 MET A N 1
ATOM 701 C CA . MET A 1 95 ? -14.543 15.459 12.219 1.00 15.39 545 MET A CA 1
ATOM 702 C C . MET A 1 95 ? -15.915 15.207 12.834 1.00 17.19 545 MET A C 1
ATOM 703 O O . MET A 1 95 ? -16.910 15.033 12.121 1.00 17.88 545 MET A O 1
ATOM 708 N N . GLN A 1 96 ? -15.992 15.212 14.167 1.00 18.24 546 GLN A N 1
ATOM 709 C CA . GLN A 1 96 ? -17.251 14.948 14.852 1.00 19.36 546 GLN A CA 1
ATOM 710 C C . GLN A 1 96 ? -18.320 15.973 14.508 1.00 22.38 546 GLN A C 1
ATOM 711 O O . GLN A 1 96 ? -19.515 15.652 14.519 1.00 30.64 546 GLN A O 1
ATOM 717 N N . ASN A 1 97 ? -17.925 17.208 14.213 1.00 17.57 547 ASN A N 1
ATOM 718 C CA . ASN A 1 97 ? -18.865 18.276 13.924 1.00 18.93 547 ASN A CA 1
ATOM 719 C C . ASN A 1 97 ? -18.895 18.641 12.449 1.00 22.19 547 ASN A C 1
ATOM 720 O O . ASN A 1 97 ? -19.295 19.752 12.099 1.00 25.26 547 ASN A O 1
ATOM 725 N N . ARG A 1 98 ? -18.485 17.728 11.579 1.00 19.54 548 ARG A N 1
ATOM 726 C CA . ARG A 1 98 ? -18.395 18.065 10.168 1.00 19.12 548 ARG A CA 1
ATOM 727 C C . ARG A 1 98 ? -19.777 18.287 9.584 1.00 26.03 548 ARG A C 1
ATOM 728 O O . ARG A 1 98 ? -20.774 17.712 10.030 1.00 21.86 548 ARG A O 1
ATOM 736 N N . GLY A 1 99 ? -19.827 19.164 8.581 1.00 22.84 549 GLY A N 1
ATOM 737 C CA . GLY A 1 99 ? -21.021 19.416 7.827 1.00 22.57 549 GLY A CA 1
ATOM 738 C C . GLY A 1 99 ? -20.882 18.946 6.396 1.00 23.41 549 GLY A C 1
ATOM 739 O O . GLY A 1 99 ? -19.891 18.315 6.018 1.00 23.59 549 GLY A O 1
ATOM 740 N N . ARG A 1 100 ? -21.891 19.287 5.589 1.00 23.89 550 ARG A N 1
ATOM 741 C CA . ARG A 1 100 ? -21.949 18.802 4.216 1.00 24.12 550 ARG A CA 1
ATOM 742 C C . ARG A 1 100 ? -20.891 19.436 3.318 1.00 27.73 550 ARG A C 1
ATOM 743 O O . ARG A 1 100 ? -20.597 18.890 2.253 1.00 28.56 550 ARG A O 1
ATOM 745 N N . ASP A 1 101 ? -20.312 20.564 3.721 1.00 24.29 551 ASP A N 1
ATOM 746 C CA . ASP A 1 101 ? -19.250 21.227 2.970 1.00 27.29 551 ASP A CA 1
ATOM 747 C C . ASP A 1 101 ? -17.854 20.913 3.500 1.00 24.28 551 ASP A C 1
ATOM 748 O O . ASP A 1 101 ? -16.868 21.361 2.906 1.00 29.67 551 ASP A O 1
ATOM 753 N N . THR A 1 102 ? -17.742 20.161 4.595 1.00 21.35 552 THR A N 1
ATOM 754 C CA . THR A 1 102 ? -16.443 19.892 5.197 1.00 19.11 552 THR A CA 1
ATOM 755 C C . THR A 1 102 ? -15.676 18.879 4.362 1.00 18.08 552 THR A C 1
ATOM 756 O O . THR A 1 102 ? -16.203 17.819 4.014 1.00 22.29 552 THR A O 1
ATOM 760 N N . ARG A 1 103 ? -14.418 19.190 4.072 1.00 22.65 553 ARG A N 1
ATOM 761 C CA . ARG A 1 103 ? -13.566 18.270 3.332 1.00 20.29 553 ARG A CA 1
ATOM 762 C C . ARG A 1 103 ? -13.077 17.150 4.247 1.00 17.76 553 ARG A C 1
ATOM 763 O O . ARG A 1 103 ? -12.593 17.408 5.351 1.00 17.74 553 ARG A O 1
ATOM 771 N N . VAL A 1 104 ? -13.236 15.908 3.797 1.00 16.56 554 VAL A N 1
ATOM 772 C CA . VAL A 1 104 ? -12.772 14.719 4.503 1.00 18.23 554 VAL A CA 1
ATOM 773 C C . VAL A 1 104 ? -11.723 14.028 3.642 1.00 17.52 554 VAL A C 1
ATOM 774 O O . VAL A 1 104 ? -11.923 1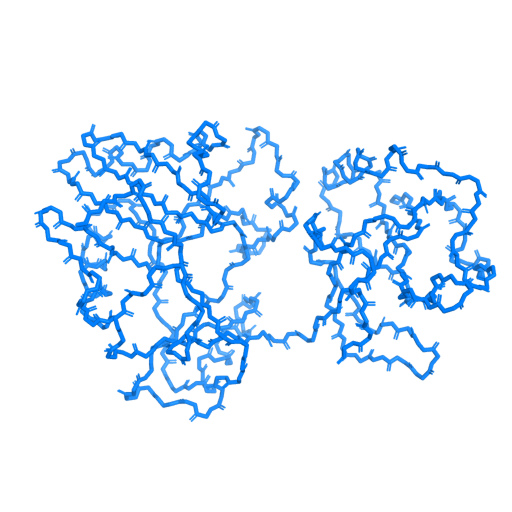3.859 2.432 1.00 20.66 554 VAL A O 1
ATOM 778 N N . GLU A 1 105 ? -10.612 13.633 4.256 1.00 17.24 555 GLU A N 1
ATOM 779 C CA . GLU A 1 105 ? -9.564 12.863 3.601 1.00 18.06 555 GLU A CA 1
ATOM 780 C C . GLU A 1 105 ? -9.480 11.480 4.228 1.00 16.04 555 GLU A C 1
ATOM 781 O O . GLU A 1 105 ? -9.848 11.276 5.386 1.00 16.51 555 GLU A O 1
ATOM 787 N N . PHE A 1 106 ? -8.947 10.537 3.465 1.00 17.37 556 PHE A N 1
ATOM 788 C CA . PHE A 1 106 ? -8.563 9.238 3.996 1.00 16.11 556 PHE A CA 1
ATOM 789 C C . PHE A 1 106 ? -7.044 9.161 3.991 1.00 15.60 556 PHE A C 1
ATOM 790 O O . PHE A 1 106 ? -6.416 9.320 2.940 1.00 17.99 556 PHE A O 1
ATOM 798 N N . TRP A 1 107 ? -6.454 8.974 5.172 1.00 14.38 557 TRP A N 1
ATOM 799 C CA . TRP A 1 107 ? -5.014 8.790 5.303 1.00 13.50 557 TRP A CA 1
ATOM 800 C C . TRP A 1 107 ? -4.768 7.311 5.562 1.00 13.54 557 TRP A C 1
ATOM 801 O O . TRP A 1 107 ? -5.089 6.801 6.643 1.00 15.87 557 TRP A O 1
ATOM 812 N N . ALA A 1 108 ? -4.183 6.642 4.575 1.00 14.56 558 ALA A N 1
ATOM 813 C CA . ALA A 1 108 ? -3.959 5.206 4.659 1.00 12.63 558 ALA A CA 1
ATOM 814 C C . ALA A 1 108 ? -2.668 4.915 5.410 1.00 12.88 558 ALA A C 1
ATOM 815 O O . ALA A 1 108 ? -1.648 5.587 5.205 1.00 13.85 558 ALA A O 1
ATOM 817 N N . PHE A 1 109 ? -2.712 3.885 6.255 1.00 12.13 559 PHE A N 1
ATOM 818 C CA . PHE A 1 109 ? -1.513 3.436 6.954 1.00 12.79 559 PHE A CA 1
ATOM 819 C C . PHE A 1 109 ? -1.290 1.931 6.935 1.00 13.63 559 PHE A C 1
ATOM 820 O O . PHE A 1 109 ? -0.277 1.464 7.478 1.00 14.85 559 PHE A O 1
ATOM 828 N N . ASP A 1 110 ? -2.171 1.163 6.300 1.00 13.04 560 ASP A N 1
ATOM 829 C CA . ASP A 1 110 ? -1.876 -0.248 6.099 1.00 13.93 560 ASP A CA 1
ATOM 830 C C . ASP A 1 110 ? -2.515 -0.712 4.799 1.00 12.94 560 ASP A C 1
ATOM 831 O O . ASP A 1 110 ? -3.444 -0.091 4.269 1.00 14.30 560 ASP A O 1
ATOM 836 N N . LEU A 1 111 ? -1.986 -1.824 4.293 1.00 12.99 561 LEU A N 1
ATOM 837 C CA . LEU A 1 111 ? -2.459 -2.462 3.073 1.00 13.21 561 LEU A CA 1
ATOM 838 C C . LEU A 1 111 ? -2.669 -3.922 3.424 1.00 14.60 561 LEU A C 1
ATOM 839 O O . LEU A 1 111 ? -1.716 -4.607 3.829 1.00 15.65 561 LEU A O 1
ATOM 844 N N . LEU A 1 112 ? -3.915 -4.383 3.346 1.00 12.48 562 LEU A N 1
ATOM 845 C CA . LEU A 1 112 ? -4.255 -5.729 3.792 1.00 13.33 562 LEU A CA 1
ATOM 846 C C . LEU A 1 112 ? -4.501 -6.703 2.655 1.00 14.04 562 LEU A C 1
ATOM 847 O O . LEU A 1 112 ? -4.517 -7.918 2.892 1.00 15.79 562 LEU A O 1
ATOM 852 N N . TYR A 1 113 ? -4.697 -6.210 1.440 1.00 13.69 563 TYR A N 1
ATOM 853 C CA . TYR A 1 113 ? -4.941 -7.054 0.286 1.00 12.77 563 TYR A CA 1
ATOM 854 C C . TYR A 1 113 ? -4.591 -6.222 -0.932 1.00 15.93 563 TYR A C 1
ATOM 855 O O . TYR A 1 113 ? -4.940 -5.036 -1.000 1.00 15.37 563 TYR A O 1
ATOM 864 N N . LEU A 1 114 ? -3.891 -6.844 -1.874 1.00 13.84 564 LEU A N 1
ATOM 865 C CA . LEU A 1 114 ? -3.478 -6.153 -3.094 1.00 15.51 564 LEU A CA 1
ATOM 866 C C . LEU A 1 114 ? -3.535 -7.136 -4.253 1.00 16.63 564 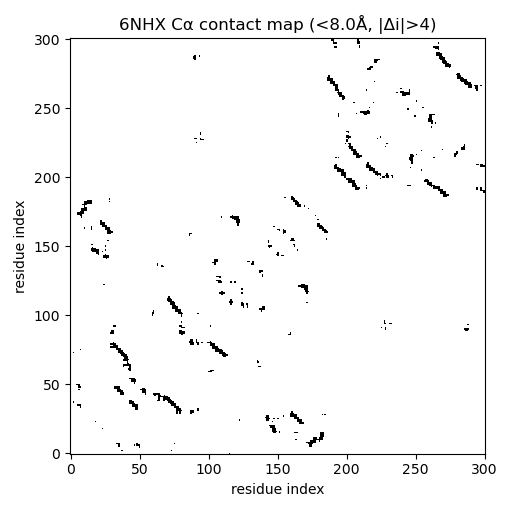LEU A C 1
ATOM 867 O O . LEU A 1 114 ? -2.707 -8.053 -4.327 1.00 17.30 564 LEU A O 1
ATOM 872 N N . ASP A 1 115 ? -4.519 -6.945 -5.133 1.00 16.93 565 ASP A N 1
ATOM 873 C CA . ASP A 1 115 ? -4.539 -7.574 -6.461 1.00 18.49 565 ASP A CA 1
ATOM 874 C C . ASP A 1 115 ? -4.291 -9.080 -6.390 1.00 19.25 565 ASP A C 1
ATOM 875 O O . ASP A 1 115 ? -3.460 -9.640 -7.113 1.00 20.20 565 ASP A O 1
ATOM 880 N N . GLY A 1 116 ? -5.025 -9.745 -5.497 1.00 17.31 566 GLY A N 1
ATOM 881 C CA . GLY A 1 116 ? -4.967 -11.185 -5.374 1.00 15.88 566 GLY A CA 1
ATOM 882 C C . GLY A 1 116 ? -4.064 -11.680 -4.277 1.00 15.48 566 GLY A C 1
ATOM 883 O O . GLY A 1 116 ? -3.989 -12.899 -4.072 1.00 16.73 566 GLY A O 1
ATOM 884 N N . ARG A 1 117 ? -3.371 -10.789 -3.582 1.00 15.39 567 ARG A N 1
ATOM 885 C CA . ARG A 1 117 ? -2.480 -11.173 -2.497 1.00 14.71 567 ARG A CA 1
ATOM 886 C C . ARG A 1 117 ? -3.029 -10.630 -1.188 1.00 17.19 567 ARG A C 1
ATOM 887 O O . ARG A 1 117 ? -3.019 -9.415 -0.953 1.00 16.99 567 ARG A O 1
ATOM 895 N N . ALA A 1 118 ? -3.491 -11.534 -0.331 1.00 14.84 568 ALA A N 1
ATOM 896 C CA . ALA A 1 118 ? -3.867 -11.189 1.031 1.00 13.95 568 ALA A CA 1
ATOM 897 C C . ALA A 1 118 ? -2.610 -11.038 1.886 1.00 14.68 568 ALA A C 1
ATOM 898 O O . ALA A 1 118 ? -1.714 -11.886 1.825 1.00 16.12 568 ALA A O 1
ATOM 900 N N . LEU A 1 119 ? -2.543 -9.964 2.682 1.00 13.71 569 LEU A N 1
ATOM 901 C CA . LEU A 1 119 ? -1.294 -9.551 3.321 1.00 15.55 569 LEU A CA 1
ATOM 902 C C . LEU A 1 119 ? -1.295 -9.646 4.846 1.00 14.48 569 LEU A C 1
ATOM 903 O O . LEU A 1 119 ? -0.381 -9.113 5.478 1.00 16.72 569 LEU A O 1
ATOM 908 N N . LEU A 1 120 ? -2.278 -10.309 5.456 1.00 14.21 570 LEU A N 1
ATOM 909 C CA . LEU A 1 120 ? -2.353 -10.315 6.915 1.00 16.23 570 LEU A CA 1
ATOM 910 C C . LEU A 1 120 ? -1.124 -10.945 7.557 1.00 18.89 570 LEU A C 1
ATOM 911 O O . LEU A 1 120 ? -0.707 -10.518 8.641 1.00 18.46 570 LEU A O 1
ATOM 916 N N . GLY A 1 121 ? -0.539 -11.953 6.924 1.00 17.72 571 GLY A N 1
ATOM 917 C CA . GLY A 1 121 ? 0.633 -12.618 7.454 1.00 19.94 571 GLY A CA 1
ATOM 918 C C . GLY A 1 121 ? 1.942 -12.054 6.969 1.00 15.96 571 GLY A C 1
ATOM 919 O O . GLY A 1 121 ? 3.010 -12.574 7.318 1.00 23.23 571 GLY A O 1
ATOM 920 N N . THR A 1 122 ? 1.891 -11.017 6.142 1.00 17.76 572 THR A N 1
ATOM 921 C CA . THR A 1 122 ? 3.086 -10.341 5.665 1.00 15.14 572 THR A CA 1
ATOM 922 C C . THR A 1 122 ? 3.534 -9.332 6.722 1.00 17.80 572 THR A C 1
ATOM 923 O O . THR A 1 122 ? 2.705 -8.668 7.347 1.00 18.89 572 THR A O 1
ATOM 927 N N . ARG A 1 123 ? 4.845 -9.232 6.937 1.00 15.78 573 ARG A N 1
ATOM 928 C CA . ARG A 1 123 ? 5.364 -8.358 7.988 1.00 14.94 573 ARG A CA 1
ATOM 929 C C . ARG A 1 123 ? 5.069 -6.897 7.660 1.00 13.39 573 ARG A C 1
ATOM 930 O O . ARG A 1 123 ? 5.087 -6.484 6.491 1.00 14.73 573 ARG A O 1
ATOM 938 N N . TYR A 1 124 ? 4.827 -6.107 8.722 1.00 13.93 574 TYR A N 1
ATOM 939 C CA . TYR A 1 124 ? 4.502 -4.698 8.558 1.00 13.07 574 TYR A CA 1
ATOM 940 C C . TYR A 1 124 ? 5.473 -4.002 7.618 1.00 13.86 574 TYR A C 1
ATOM 941 O O . TYR A 1 124 ? 5.064 -3.227 6.753 1.00 14.33 574 TYR A O 1
ATOM 950 N N . GLN A 1 125 ? 6.773 -4.251 7.792 1.00 15.32 575 GLN A N 1
ATOM 951 C CA . GLN A 1 125 ? 7.771 -3.551 6.990 1.00 17.50 575 GLN A CA 1
ATOM 952 C C . GLN A 1 125 ? 7.521 -3.772 5.503 1.00 15.91 575 GLN A C 1
ATOM 953 O O . GLN A 1 125 ? 7.671 -2.850 4.690 1.00 18.80 575 GLN A O 1
ATOM 959 N N . ASP A 1 126 ? 7.096 -4.981 5.141 1.00 15.98 576 ASP A N 1
ATOM 960 C CA . ASP A 1 126 ? 6.853 -5.310 3.738 1.00 17.07 576 ASP A CA 1
ATOM 961 C C . ASP A 1 126 ? 5.501 -4.789 3.261 1.00 17.67 576 ASP A C 1
ATOM 962 O O . ASP A 1 126 ? 5.384 -4.341 2.116 1.00 15.27 576 ASP A O 1
ATOM 967 N N . ARG A 1 127 ? 4.463 -4.856 4.106 1.00 14.98 577 ARG A N 1
ATOM 968 C CA . ARG A 1 127 ? 3.189 -4.246 3.735 1.00 12.71 577 ARG A CA 1
ATOM 969 C C . ARG A 1 127 ? 3.366 -2.754 3.458 1.00 13.12 577 ARG A C 1
ATOM 970 O O . ARG A 1 127 ? 2.772 -2.212 2.515 1.00 15.24 577 ARG A O 1
ATOM 978 N N . ARG A 1 128 ? 4.195 -2.080 4.265 1.00 15.96 578 ARG A N 1
ATOM 979 C CA . ARG A 1 128 ? 4.414 -0.651 4.103 1.00 16.04 578 ARG A CA 1
ATOM 980 C C . ARG A 1 128 ? 5.053 -0.343 2.757 1.00 15.45 578 ARG A C 1
ATOM 981 O O . ARG A 1 128 ? 4.649 0.599 2.072 1.00 18.50 578 ARG A O 1
ATOM 989 N N . LYS A 1 129 ? 6.071 -1.118 2.370 1.00 16.59 579 LYS A N 1
ATOM 990 C CA . LYS A 1 129 ? 6.720 -0.873 1.087 1.00 17.98 579 LYS A CA 1
ATOM 991 C C . LYS A 1 129 ? 5.734 -1.054 -0.057 1.00 15.73 579 LYS A C 1
ATOM 992 O O . LYS A 1 129 ? 5.730 -0.273 -1.018 1.00 17.20 579 LYS A O 1
ATOM 998 N N . LEU A 1 130 ? 4.860 -2.057 0.046 1.00 16.37 580 LEU A N 1
ATOM 999 C CA . LEU A 1 130 ? 3.848 -2.235 -0.993 1.00 16.73 580 LEU A CA 1
ATOM 1000 C C . LEU A 1 130 ? 2.861 -1.075 -1.014 1.00 15.26 580 LEU A C 1
ATOM 1001 O O . LEU A 1 130 ? 2.455 -0.609 -2.086 1.00 16.10 580 LEU A O 1
ATOM 1006 N N . LEU A 1 131 ? 2.455 -0.605 0.166 1.00 17.41 581 LEU A N 1
ATOM 1007 C CA . LEU A 1 131 ? 1.546 0.535 0.240 1.00 15.11 581 LEU A CA 1
ATOM 1008 C C . LEU A 1 131 ? 2.184 1.790 -0.344 1.00 16.22 581 LEU A C 1
ATOM 1009 O O . LEU A 1 131 ? 1.544 2.531 -1.104 1.00 17.36 581 LEU A O 1
ATOM 1014 N N . GLU A 1 132 ? 3.453 2.033 -0.010 1.00 19.02 582 GLU A N 1
ATOM 1015 C CA . GLU A 1 132 ? 4.136 3.219 -0.509 1.00 20.44 582 GLU A CA 1
ATOM 1016 C C . GLU A 1 132 ? 4.223 3.184 -2.025 1.00 18.93 582 GLU A C 1
ATOM 1017 O O . GLU A 1 132 ? 3.988 4.200 -2.693 1.00 20.53 582 GLU A O 1
ATOM 1023 N N . THR A 1 133 ? 4.550 2.015 -2.590 1.00 19.37 583 THR A N 1
ATOM 1024 C CA . THR A 1 133 ? 4.606 1.869 -4.044 1.00 21.85 583 THR A CA 1
ATOM 1025 C C . THR A 1 133 ? 3.254 2.168 -4.675 1.00 19.79 583 THR A C 1
ATOM 1026 O O . THR A 1 133 ? 3.167 2.887 -5.678 1.00 21.41 583 THR A O 1
ATOM 1030 N N . LEU A 1 134 ? 2.189 1.609 -4.106 1.00 19.53 584 LEU A N 1
ATOM 1031 C CA . LEU A 1 134 ? 0.844 1.856 -4.612 1.00 22.21 584 LEU A CA 1
ATOM 1032 C C . LEU A 1 134 ? 0.509 3.340 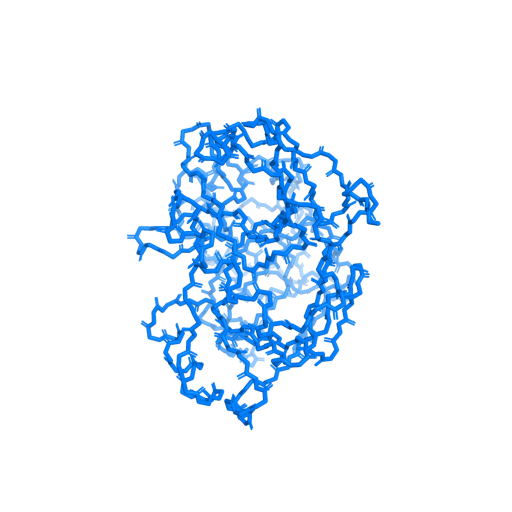-4.573 1.00 17.71 584 LEU A C 1
ATOM 1033 O O . LEU A 1 134 ? -0.031 3.898 -5.538 1.00 21.02 584 LEU A O 1
ATOM 1038 N N . ALA A 1 135 ? 0.847 4.003 -3.469 1.00 20.69 585 ALA A N 1
ATOM 1039 C CA . ALA A 1 135 ? 0.501 5.410 -3.322 1.00 21.72 585 ALA A CA 1
ATOM 1040 C C . ALA A 1 135 ? 1.340 6.303 -4.219 1.00 19.05 585 ALA A C 1
ATOM 1041 O O . ALA A 1 135 ? 0.853 7.345 -4.667 1.00 20.57 585 ALA A O 1
ATOM 1043 N N . ASN A 1 136 ? 2.604 5.940 -4.461 1.00 20.05 586 ASN A N 1
ATOM 1044 C CA . ASN A 1 136 ? 3.462 6.746 -5.323 1.00 21.24 586 ASN A CA 1
ATOM 1045 C C . ASN A 1 136 ? 2.929 6.815 -6.746 1.00 28.93 586 ASN A C 1
ATOM 1046 O O . ASN A 1 136 ? 3.288 7.733 -7.489 1.00 33.74 586 ASN A O 1
ATOM 1051 N N . ALA A 1 137 ? 2.101 5.856 -7.146 1.00 28.76 587 ALA A N 1
ATOM 1052 C CA . ALA A 1 137 ? 1.570 5.797 -8.497 1.00 31.53 587 ALA A CA 1
ATOM 1053 C C . ALA A 1 137 ? 0.129 6.282 -8.601 1.00 40.43 587 ALA A C 1
ATOM 1054 O O . ALA A 1 137 ? -0.418 6.304 -9.708 1.00 50.67 587 ALA A O 1
ATOM 1056 N N . THR A 1 138 ? -0.500 6.667 -7.490 1.00 27.49 588 THR A N 1
ATOM 1057 C CA . THR A 1 138 ? -1.918 7.019 -7.479 1.00 29.50 588 THR A CA 1
ATOM 1058 C C . THR A 1 138 ? -2.119 8.274 -6.631 1.00 22.44 588 THR A C 1
ATOM 1059 O O . THR A 1 138 ? -1.161 8.935 -6.218 1.00 35.70 588 THR A O 1
ATOM 1063 N N . SER A 1 139 ? -3.391 8.583 -6.348 1.00 24.76 589 SER A N 1
ATOM 1064 C CA . SER A 1 139 ? -3.814 9.704 -5.512 1.00 25.89 589 SER A CA 1
ATOM 1065 C C . SER A 1 139 ? -4.032 9.307 -4.053 1.00 22.67 589 SER A C 1
ATOM 1066 O O . SER A 1 139 ? -4.439 10.145 -3.239 1.00 22.83 589 SER A O 1
ATOM 1069 N N . LEU A 1 140 ? -3.815 8.046 -3.720 1.00 20.74 590 LEU A N 1
ATOM 1070 C CA . LEU A 1 140 ? -3.941 7.601 -2.345 1.00 16.70 590 LEU A CA 1
ATOM 1071 C C . LEU A 1 140 ? -2.940 8.346 -1.473 1.00 16.94 590 LEU A C 1
ATOM 1072 O O . LEU A 1 140 ? -1.776 8.522 -1.851 1.00 20.14 590 LEU A O 1
ATOM 1077 N N . THR A 1 141 ? -3.392 8.761 -0.287 1.00 16.52 591 THR A N 1
ATOM 1078 C CA . THR A 1 141 ? -2.595 9.532 0.671 1.00 16.63 591 THR A CA 1
ATOM 1079 C C . THR A 1 141 ? -2.019 8.597 1.736 1.00 16.72 591 THR A C 1
ATOM 1080 O O . THR A 1 141 ? -2.771 8.030 2.539 1.00 17.22 591 THR A O 1
ATOM 1084 N N . VAL A 1 142 ? -0.700 8.453 1.748 1.00 14.78 592 VAL A N 1
ATOM 1085 C CA . VAL A 1 142 ? 0.003 7.608 2.710 1.00 16.07 592 VAL A CA 1
ATOM 1086 C C . VAL A 1 142 ? 1.049 8.440 3.416 1.00 12.58 592 VAL A C 1
ATOM 1087 O O . VAL A 1 142 ? 2.159 8.642 2.919 1.00 15.86 592 VAL A O 1
ATOM 1091 N N . PRO A 1 143 ? 0.759 8.931 4.627 1.00 13.40 593 PRO A N 1
ATOM 1092 C CA . PRO A 1 143 ? 1.772 9.677 5.378 1.00 13.47 593 PRO A CA 1
ATOM 1093 C C . PRO A 1 143 ? 3.018 8.837 5.615 1.00 14.17 593 PRO A C 1
ATOM 1094 O O . PRO A 1 143 ? 2.937 7.641 5.913 1.00 14.44 593 PRO A O 1
ATOM 1098 N N . GLU A 1 144 ? 4.168 9.482 5.493 1.00 13.23 594 GLU A N 1
ATOM 1099 C CA . GLU A 1 144 ? 5.446 8.810 5.676 1.00 15.11 594 GLU A CA 1
ATOM 1100 C C . GLU A 1 144 ? 5.691 8.449 7.145 1.00 14.18 594 GLU A C 1
ATOM 1101 O O . GLU A 1 144 ? 5.105 9.009 8.087 1.00 15.23 594 GLU A O 1
ATOM 1107 N N . LEU A 1 145 ? 6.605 7.504 7.331 1.00 14.90 595 LEU A N 1
ATOM 1108 C CA . LEU A 1 145 ? 7.052 7.153 8.668 1.00 13.86 595 LEU A CA 1
ATOM 1109 C C . LEU A 1 145 ? 7.913 8.269 9.243 1.00 18.11 595 LEU A C 1
ATOM 1110 O O . LEU A 1 145 ? 8.523 9.058 8.510 1.00 19.78 595 LEU A O 1
ATOM 1115 N N . LEU A 1 146 ? 7.964 8.324 10.568 1.00 18.06 596 LEU A N 1
ATOM 1116 C CA . LEU A 1 146 ? 8.820 9.260 11.269 1.00 15.82 596 LEU A CA 1
ATOM 1117 C C . LEU A 1 146 ? 10.212 8.650 11.405 1.00 19.80 596 LEU A C 1
ATOM 1118 O O . LEU A 1 146 ? 10.335 7.504 11.837 1.00 25.51 596 LEU A O 1
ATOM 1123 N N . PRO A 1 147 ? 11.266 9.368 11.045 1.00 31.06 597 PRO A N 1
ATOM 1124 C CA . PRO A 1 147 ? 12.611 8.801 11.170 1.00 31.97 597 PRO A CA 1
ATOM 1125 C C . PRO A 1 147 ? 13.089 8.774 12.614 1.00 26.57 597 PRO A C 1
ATOM 1126 O O . PRO A 1 147 ? 12.561 9.448 13.499 1.00 27.83 597 PRO A O 1
ATOM 1130 N N . GLY A 1 148 ? 14.102 7.945 12.834 1.00 36.72 598 GLY A N 1
ATOM 1131 C CA . GLY A 1 148 ? 14.767 7.884 14.116 1.00 30.97 598 GLY A CA 1
ATOM 1132 C C . GLY A 1 148 ? 14.237 6.798 15.024 1.00 20.22 598 GLY A C 1
ATOM 1133 O O . GLY A 1 148 ? 13.371 5.991 14.680 1.00 22.20 598 GLY A O 1
ATOM 1134 N N . ASP A 1 149 ? 14.802 6.783 16.226 1.00 19.64 599 ASP A N 1
ATOM 1135 C CA . ASP A 1 149 ? 14.308 5.930 17.293 1.00 20.33 599 ASP A CA 1
ATOM 1136 C C . ASP A 1 149 ? 13.071 6.578 17.922 1.00 20.75 599 ASP A C 1
ATOM 1137 O O . ASP A 1 149 ? 12.615 7.641 17.495 1.00 19.01 599 ASP A O 1
ATOM 1142 N N . GLY A 1 150 ? 12.506 5.936 18.947 1.00 17.54 600 GLY A N 1
ATOM 1143 C CA . GLY A 1 150 ? 11.210 6.369 19.448 1.00 17.12 600 GLY A CA 1
ATOM 1144 C C . GLY A 1 150 ? 11.209 7.787 19.991 1.00 17.05 600 GLY A C 1
ATOM 1145 O O . GLY A 1 150 ? 10.256 8.545 19.768 1.00 15.20 600 GLY A O 1
ATOM 1146 N N . ALA A 1 151 ? 12.263 8.167 20.715 1.00 15.95 601 ALA A N 1
ATOM 1147 C CA . ALA A 1 151 ? 12.303 9.512 21.271 1.00 16.28 601 ALA A CA 1
ATOM 1148 C C . ALA A 1 151 ? 12.396 10.567 20.177 1.00 13.63 601 ALA A C 1
ATOM 1149 O O . ALA A 1 151 ? 11.761 11.626 20.279 1.00 15.89 601 ALA A O 1
ATOM 1151 N N . GLN A 1 152 ? 13.202 10.311 19.141 1.00 16.88 602 GLN A N 1
ATOM 1152 C CA . GLN A 1 152 ? 13.297 11.266 18.042 1.00 16.60 602 GLN A CA 1
ATOM 1153 C C . GLN A 1 152 ? 11.977 11.350 17.288 1.00 16.14 602 GLN A C 1
ATOM 1154 O O . GLN A 1 152 ? 11.525 12.445 16.940 1.00 17.31 602 GLN A O 1
ATOM 1160 N N . ALA A 1 153 ? 11.329 10.210 17.056 1.00 16.05 603 ALA A N 1
ATOM 1161 C CA . ALA A 1 153 ? 10.049 10.221 16.354 1.00 15.43 603 ALA A CA 1
ATOM 1162 C C . ALA A 1 153 ? 8.997 10.975 17.157 1.00 14.73 603 ALA A C 1
ATOM 1163 O O . ALA A 1 153 ? 8.232 11.777 16.609 1.00 14.10 603 ALA A O 1
ATOM 1165 N N . PHE A 1 154 ? 8.979 10.761 18.476 1.00 12.42 604 PHE A N 1
ATOM 1166 C CA . PHE A 1 154 ? 8.043 11.460 19.343 1.00 13.95 604 PHE A CA 1
ATOM 1167 C C . PHE A 1 154 ? 8.300 12.956 19.297 1.00 11.67 604 PHE A C 1
ATOM 1168 O O . PHE A 1 154 ? 7.358 13.756 19.258 1.00 13.58 604 PHE A O 1
ATOM 1176 N N . ALA A 1 155 ? 9.574 13.359 19.311 1.00 13.27 605 ALA A N 1
ATOM 1177 C CA . ALA A 1 155 ? 9.903 14.780 19.283 1.00 13.11 605 ALA A CA 1
ATOM 1178 C C . ALA A 1 155 ? 9.496 15.397 17.955 1.00 13.08 605 ALA A C 1
ATOM 1179 O O . ALA A 1 155 ? 9.052 16.549 17.914 1.00 14.81 605 ALA A O 1
ATOM 1181 N N . CYS A 1 156 ? 9.642 14.649 16.865 1.00 14.29 606 CYS A N 1
ATOM 1182 C CA . CYS A 1 156 ? 9.211 15.152 15.569 1.00 17.67 606 CYS A CA 1
ATOM 1183 C C . CYS A 1 156 ? 7.697 15.322 15.526 1.00 13.85 606 CYS A C 1
ATOM 1184 O O . CYS A 1 156 ? 7.184 16.361 15.081 1.00 14.44 606 CYS A O 1
ATOM 1187 N N . SER A 1 157 ? 6.965 14.319 16.004 1.00 11.26 607 SER A N 1
ATOM 1188 C CA . SER A 1 157 ? 5.516 14.442 16.081 1.00 13.02 607 SER A CA 1
ATOM 1189 C C . SER A 1 157 ? 5.107 15.666 16.880 1.00 14.02 607 SER A C 1
ATOM 1190 O O . SER A 1 157 ? 4.213 16.421 16.473 1.00 15.60 607 SER A O 1
ATOM 1193 N N . ARG A 1 158 ? 5.745 15.892 18.029 1.00 11.62 608 ARG A N 1
ATOM 1194 C CA . ARG A 1 158 ? 5.389 17.055 18.832 1.00 13.01 608 ARG A CA 1
ATOM 1195 C C . ARG A 1 158 ? 5.599 18.351 18.059 1.00 13.39 608 ARG A C 1
ATOM 1196 O O . ARG A 1 158 ? 4.745 19.248 18.100 1.00 16.33 608 ARG A O 1
ATOM 1204 N N . LYS A 1 159 ? 6.732 18.471 17.363 1.00 13.76 609 LYS A N 1
ATOM 1205 C CA . LYS A 1 159 ? 7.019 19.706 16.626 1.00 17.73 609 LYS A CA 1
ATOM 1206 C C . LYS A 1 159 ? 5.968 19.969 15.559 1.00 17.67 609 LYS A C 1
ATOM 1207 O O . LYS A 1 159 ? 5.639 21.125 15.277 1.00 19.17 609 LYS A O 1
ATOM 1213 N N . HIS A 1 160 ? 5.440 18.913 14.947 1.00 16.37 610 HIS A N 1
ATOM 1214 C CA . HIS A 1 160 ? 4.387 19.063 13.948 1.00 16.26 610 HIS A CA 1
ATOM 1215 C C . HIS A 1 160 ? 3.039 19.428 14.554 1.00 18.64 610 HIS A C 1
ATOM 1216 O O . HIS A 1 160 ? 2.122 19.805 13.813 1.00 19.97 610 HIS A O 1
ATOM 1223 N N . GLY A 1 161 ? 2.881 19.333 15.870 1.00 17.11 611 GLY A N 1
ATOM 1224 C CA . GLY A 1 161 ? 1.574 19.532 16.460 1.00 16.40 611 GLY A CA 1
ATOM 1225 C C . GLY A 1 161 ? 0.649 18.344 16.353 1.00 14.33 611 GLY A C 1
ATOM 1226 O O . GLY A 1 161 ? -0.558 18.482 16.597 1.00 16.79 611 GLY A O 1
ATOM 1227 N N . TRP A 1 162 ? 1.176 17.172 16.038 1.00 13.83 612 TRP A N 1
ATOM 1228 C CA . TRP A 1 162 ? 0.357 15.979 15.956 1.00 13.66 612 TRP A CA 1
ATOM 1229 C C . TRP A 1 162 ? 0.008 15.463 17.352 1.00 13.49 612 TRP A C 1
ATOM 1230 O O . TRP A 1 162 ? 0.603 15.868 18.353 1.00 14.59 612 TRP A O 1
ATOM 1241 N N . GLU A 1 163 ? -0.995 14.579 17.415 1.00 13.47 613 GLU A N 1
ATOM 1242 C CA . GLU A 1 163 ? -1.507 14.132 18.714 1.00 14.44 613 GLU A CA 1
ATOM 1243 C C . GLU A 1 163 ? -0.527 13.203 19.426 1.00 12.53 613 GLU A C 1
ATOM 1244 O O . GLU A 1 163 ? -0.496 13.161 20.665 1.00 12.20 613 GLU A O 1
ATOM 1250 N N . GLY A 1 164 ? 0.289 12.472 18.681 1.00 12.50 614 GLY A N 1
ATOM 1251 C CA . GLY A 1 164 ? 1.152 11.475 19.285 1.00 12.53 614 GLY A CA 1
ATOM 1252 C C . GLY A 1 164 ? 1.800 10.618 18.218 1.00 10.46 614 GLY A C 1
ATOM 1253 O O . GLY A 1 164 ? 1.958 11.044 17.067 1.00 11.54 614 GLY A O 1
ATOM 1254 N N . VAL A 1 165 ? 2.155 9.407 18.617 1.00 11.34 615 VAL A N 1
ATOM 1255 C CA . VAL A 1 165 ? 2.850 8.441 17.773 1.00 10.14 615 VAL A CA 1
ATOM 1256 C C . VAL A 1 165 ? 2.235 7.072 17.983 1.00 10.52 615 VAL A C 1
ATOM 1257 O O . VAL A 1 165 ? 1.856 6.724 19.102 1.00 12.30 615 VAL A O 1
ATOM 1261 N N . ILE A 1 166 ? 2.147 6.288 16.915 1.00 11.76 616 ILE A N 1
ATOM 1262 C CA . ILE A 1 166 ? 1.912 4.849 16.985 1.00 12.02 616 ILE A CA 1
ATOM 1263 C C . ILE A 1 166 ? 3.197 4.176 16.547 1.00 11.70 616 ILE A C 1
ATOM 1264 O O . ILE A 1 166 ? 3.632 4.351 15.399 1.00 12.26 616 ILE A O 1
ATOM 1269 N N . ALA A 1 167 ? 3.788 3.379 17.427 1.00 12.00 617 ALA A N 1
ATOM 1270 C CA . ALA A 1 167 ? 4.906 2.535 17.043 1.00 12.38 617 ALA A CA 1
ATOM 1271 C C . ALA A 1 167 ? 4.377 1.174 16.629 1.00 10.70 617 ALA A C 1
ATOM 1272 O O . ALA A 1 167 ? 3.510 0.602 17.294 1.00 12.71 617 ALA A O 1
ATOM 1274 N N . LYS A 1 168 ? 4.898 0.645 15.520 1.00 11.77 618 LYS A N 1
ATOM 1275 C CA . LYS A 1 168 ? 4.471 -0.652 15.022 1.00 11.05 618 LYS A CA 1
ATOM 1276 C C . LYS A 1 168 ? 5.700 -1.506 14.754 1.00 11.94 618 LYS A C 1
ATOM 1277 O O . LYS A 1 168 ? 6.648 -1.053 14.104 1.00 12.96 618 LYS A O 1
ATOM 1283 N N . ARG A 1 169 ? 5.702 -2.724 15.284 1.00 12.52 619 ARG A N 1
ATOM 1284 C CA . ARG A 1 169 ? 6.862 -3.586 15.104 1.00 13.42 619 ARG A CA 1
ATOM 1285 C C . ARG A 1 169 ? 7.063 -3.905 13.629 1.00 15.23 619 ARG A C 1
ATOM 1286 O O . ARG A 1 169 ? 6.118 -4.266 12.915 1.00 16.45 619 ARG A O 1
ATOM 1294 N N . ARG A 1 170 ? 8.305 -3.771 13.163 1.00 13.67 620 ARG A N 1
ATOM 1295 C CA . ARG A 1 170 ? 8.579 -3.987 11.746 1.00 14.45 620 ARG A CA 1
ATOM 1296 C C . ARG A 1 170 ? 8.268 -5.417 11.311 1.00 17.14 620 ARG A C 1
ATOM 1297 O O . ARG A 1 170 ? 7.908 -5.641 10.150 1.00 16.16 620 ARG A O 1
ATOM 1305 N N . ASP A 1 171 ? 8.401 -6.386 12.211 1.00 16.47 621 ASP A N 1
ATOM 1306 C CA . ASP A 1 171 ? 8.183 -7.791 11.889 1.00 19.07 621 ASP A CA 1
ATOM 1307 C C . ASP A 1 171 ? 6.746 -8.258 12.119 1.00 22.41 621 ASP A C 1
ATOM 1308 O O . ASP A 1 171 ? 6.484 -9.460 12.014 1.00 21.74 621 ASP A O 1
ATOM 1313 N N . SER A 1 172 ? 5.810 -7.354 12.427 1.00 15.63 622 SER A N 1
ATOM 1314 C CA . SER A 1 172 ? 4.515 -7.776 12.949 1.00 17.35 622 SER A CA 1
ATOM 1315 C C . SER A 1 172 ? 3.499 -8.066 11.840 1.00 15.45 622 SER A C 1
ATOM 1316 O O . SER A 1 172 ? 3.426 -7.365 10.824 1.00 14.47 622 SER A O 1
ATOM 1319 N N . ARG A 1 173 ? 2.693 -9.096 12.075 1.00 16.59 623 ARG A N 1
ATOM 1320 C CA . ARG A 1 173 ? 1.564 -9.416 11.221 1.00 15.10 623 ARG A CA 1
ATOM 1321 C C . ARG A 1 173 ? 0.383 -8.503 11.559 1.00 15.57 623 ARG A C 1
ATOM 1322 O O . ARG A 1 173 ? 0.381 -7.777 12.558 1.00 16.40 623 ARG A O 1
ATOM 1330 N N . TYR A 1 174 ? -0.635 -8.525 10.708 1.00 14.48 624 TYR A N 1
ATOM 1331 C CA . TYR A 1 174 ? -1.864 -7.777 10.948 1.00 15.39 624 TYR A CA 1
ATOM 1332 C C . TYR A 1 174 ? -2.875 -8.705 11.597 1.00 15.81 624 TYR A C 1
ATOM 1333 O O . TYR A 1 174 ? -3.199 -9.755 11.037 1.00 18.21 624 TYR A O 1
ATOM 1342 N N . GLN A 1 175 ? -3.366 -8.325 12.782 1.00 15.36 625 GLN A N 1
ATOM 1343 C CA . GLN A 1 175 ? -4.279 -9.150 13.571 1.00 14.49 625 GLN A CA 1
ATOM 1344 C C . GLN A 1 175 ? -5.646 -8.484 13.657 1.00 16.03 625 GLN A C 1
ATOM 1345 O O . GLN A 1 175 ? -5.889 -7.650 14.542 1.00 16.38 625 GLN A O 1
ATOM 1351 N N . PRO A 1 176 ? -6.568 -8.799 12.745 1.00 16.50 626 PRO A N 1
ATOM 1352 C CA . PRO A 1 176 ? -7.854 -8.097 12.736 1.00 17.53 626 PRO A CA 1
ATOM 1353 C C . PRO A 1 176 ? -8.608 -8.286 14.045 1.00 16.95 626 PRO A C 1
ATOM 1354 O O . PRO A 1 176 ? -8.660 -9.384 14.605 1.00 19.12 626 PRO A O 1
ATOM 1358 N N . GLY A 1 177 ? -9.170 -7.185 14.537 1.00 19.50 627 GLY A N 1
ATOM 1359 C CA . GLY A 1 177 ? -10.059 -7.238 15.678 1.00 19.69 627 GLY A CA 1
ATOM 1360 C C . GLY A 1 177 ? -9.375 -7.445 17.006 1.00 24.61 627 GLY A C 1
ATOM 1361 O O . GLY A 1 177 ? -10.047 -7.761 17.989 1.00 29.74 627 GLY A O 1
ATOM 1362 N N . ARG A 1 178 ? -8.057 -7.284 17.070 1.00 18.51 628 ARG A N 1
ATOM 1363 C CA . ARG A 1 178 ? -7.320 -7.542 18.304 1.00 15.93 628 ARG A CA 1
ATOM 1364 C C . ARG A 1 178 ? -6.457 -6.344 18.662 1.00 17.82 628 ARG A C 1
ATOM 1365 O O . ARG A 1 178 ? -5.870 -5.704 17.785 1.00 15.86 628 ARG A O 1
ATOM 1373 N N . ARG A 1 179 ? -6.363 -6.054 19.954 1.00 16.15 629 ARG A N 1
ATOM 1374 C CA . ARG A 1 179 ? -5.410 -5.077 20.460 1.00 17.34 629 ARG A CA 1
ATOM 1375 C C . ARG A 1 179 ? -4.129 -5.815 20.817 1.00 15.49 629 ARG A C 1
ATOM 1376 O O . ARG A 1 179 ? -4.167 -6.814 21.541 1.00 19.60 629 ARG A O 1
ATOM 1384 N N . CYS A 1 180 ? -2.994 -5.337 20.303 1.00 16.64 630 CYS A N 1
ATOM 1385 C CA . CYS A 1 180 ? -1.777 -6.137 20.299 1.00 19.11 630 CYS A CA 1
ATOM 1386 C C . CYS A 1 180 ? -0.591 -5.368 20.860 1.00 16.20 630 CYS A C 1
ATOM 1387 O O . CYS A 1 180 ? -0.485 -4.147 20.708 1.00 15.38 630 CYS A O 1
ATOM 1390 N N . ALA A 1 181 ? 0.327 -6.116 21.476 1.00 16.66 631 ALA A N 1
ATOM 1391 C CA . ALA A 1 181 ? 1.561 -5.538 21.992 1.00 14.53 631 ALA A CA 1
ATOM 1392 C C . ALA A 1 181 ? 2.494 -5.064 20.885 1.00 15.42 631 ALA A C 1
ATOM 1393 O O . ALA A 1 181 ? 3.416 -4.286 21.154 1.00 15.90 631 ALA A O 1
ATOM 1395 N N . SER A 1 182 ? 2.262 -5.480 19.642 1.00 13.38 632 SER A N 1
ATOM 1396 C CA . SER A 1 182 ? 3.101 -5.074 18.525 1.00 13.51 632 SER A CA 1
ATOM 1397 C C . SER A 1 182 ? 2.788 -3.667 18.024 1.00 11.38 632 SER A C 1
ATOM 1398 O O . SER A 1 182 ? 3.516 -3.159 17.159 1.00 13.28 632 SER A O 1
ATOM 1401 N N . TRP A 1 183 ? 1.714 -3.042 18.509 1.00 11.20 633 TRP A N 1
ATOM 1402 C CA . TRP A 1 183 ? 1.386 -1.655 18.192 1.00 11.55 633 TRP A CA 1
ATOM 1403 C C . TRP A 1 183 ? 1.263 -0.901 19.505 1.00 13.18 633 TRP A C 1
ATOM 1404 O O . TRP A 1 183 ? 0.518 -1.327 20.390 1.00 14.02 633 TRP A O 1
ATOM 1415 N N . VAL A 1 184 ? 1.981 0.217 19.632 1.00 11.57 634 VAL A N 1
ATOM 1416 C CA . VAL A 1 184 ? 2.016 0.972 20.883 1.00 13.40 634 VAL A CA 1
ATOM 1417 C C . VAL A 1 184 ? 1.621 2.412 20.581 1.00 13.74 634 VAL A C 1
ATOM 1418 O O . VAL A 1 184 ? 2.222 3.051 19.708 1.00 13.57 634 VAL A O 1
ATOM 1422 N N . LYS A 1 185 ? 0.610 2.924 21.276 1.00 12.19 635 LYS A N 1
ATOM 1423 C CA . LYS A 1 185 ? 0.116 4.277 21.064 1.00 12.50 635 LYS A CA 1
ATOM 1424 C C . LYS A 1 185 ? 0.501 5.172 22.236 1.00 12.49 635 LYS A C 1
ATOM 1425 O O . LYS A 1 185 ? 0.419 4.752 23.393 1.00 13.00 635 LYS A O 1
ATOM 1431 N N . ASP A 1 186 ? 0.896 6.409 21.934 1.00 12.85 636 ASP A N 1
ATOM 1432 C CA . ASP A 1 186 ? 1.499 7.309 22.916 1.00 13.36 636 ASP A CA 1
ATOM 1433 C C . ASP A 1 186 ? 1.160 8.737 22.511 1.00 15.55 636 ASP A C 1
ATOM 1434 O O . ASP A 1 186 ? 1.451 9.139 21.387 1.00 13.57 636 ASP A O 1
ATOM 1439 N N . LYS A 1 187 ? 0.559 9.508 23.417 1.00 14.40 637 LYS A N 1
ATOM 1440 C CA . LYS A 1 187 ? 0.144 10.878 23.146 1.00 13.99 637 LYS A CA 1
ATOM 1441 C C . LYS A 1 187 ? 1.021 11.870 23.904 1.00 12.46 637 LYS A C 1
ATOM 1442 O O . LYS A 1 187 ? 1.493 11.584 25.005 1.00 14.60 637 LYS A O 1
ATOM 1448 N N . HIS A 1 188 ? 1.198 13.066 23.327 1.00 11.62 638 HIS A N 1
ATOM 1449 C CA . HIS A 1 188 ? 1.961 14.112 23.996 1.00 14.43 638 HIS A CA 1
ATOM 1450 C C . HIS A 1 188 ? 1.259 14.619 25.244 1.00 14.28 638 HIS A C 1
ATOM 1451 O O . HIS A 1 188 ? 1.918 14.934 26.240 1.00 16.63 638 HIS A O 1
ATOM 1458 N N . TRP A 1 189 ? -0.064 14.728 25.218 1.00 13.03 639 TRP A N 1
ATOM 1459 C CA . TRP A 1 189 ? -0.819 15.307 26.322 1.00 13.60 639 TRP A CA 1
ATOM 1460 C C . TRP A 1 189 ? -1.451 14.228 27.179 1.00 13.97 639 TRP A C 1
ATOM 1461 O O . TRP A 1 189 ? -2.018 13.260 26.663 1.00 15.11 639 TRP A O 1
ATOM 1472 N N . ASN A 1 190 ? -1.389 14.430 28.499 1.00 14.96 640 ASN A N 1
ATOM 1473 C CA . ASN A 1 190 ? -2.298 13.726 29.388 1.00 14.89 640 ASN A CA 1
ATOM 1474 C C . ASN A 1 190 ? -3.726 14.005 28.942 1.00 15.50 640 ASN A C 1
ATOM 1475 O O . ASN A 1 190 ? -4.064 15.134 28.574 1.00 17.31 640 ASN A O 1
ATOM 1480 N N . THR A 1 191 ? -4.565 12.972 28.973 1.00 14.23 641 THR A N 1
ATOM 1481 C CA . THR A 1 191 ? -5.975 13.089 28.622 1.00 14.81 641 THR A CA 1
ATOM 1482 C C . THR A 1 191 ? -6.830 12.563 29.768 1.00 18.04 641 THR A C 1
ATOM 1483 O O . THR A 1 191 ? -6.420 11.670 30.517 1.00 20.45 641 THR A O 1
ATOM 1487 N N . GLN A 1 192 ? -8.001 13.172 29.946 1.00 14.46 642 GLN A N 1
ATOM 1488 C CA . GLN A 1 192 ? -8.913 12.794 31.017 1.00 15.37 642 GLN A CA 1
ATOM 1489 C C . GLN A 1 192 ? -10.325 12.774 30.453 1.00 14.07 642 GLN A C 1
ATOM 1490 O O . GLN A 1 192 ? -10.732 13.720 29.773 1.00 14.83 642 GLN A O 1
ATOM 1496 N N . GLU A 1 193 ? -11.055 11.690 30.717 1.00 14.89 643 GLU A N 1
ATOM 1497 C CA . GLU A 1 193 ? -12.481 11.652 30.456 1.00 14.57 643 GLU A CA 1
ATOM 1498 C C . GLU A 1 193 ? -13.213 12.461 31.517 1.00 14.12 643 GLU A C 1
ATOM 1499 O O . GLU A 1 193 ? -12.900 12.396 32.719 1.00 14.77 643 GLU A O 1
ATOM 1505 N N . VAL A 1 194 ? -14.206 13.224 31.066 1.00 14.58 644 VAL A N 1
ATOM 1506 C CA . VAL A 1 194 ? -15.016 14.054 31.951 1.00 15.78 644 VAL A CA 1
ATOM 1507 C C . VAL A 1 194 ? -16.471 13.928 31.534 1.00 15.47 644 VAL A C 1
ATOM 1508 O O . VAL A 1 194 ? -16.784 13.512 30.419 1.00 14.49 644 VAL A O 1
ATOM 1512 N N . VAL A 1 195 ? -17.374 14.268 32.448 1.00 14.42 645 VAL A N 1
ATOM 1513 C CA . VAL A 1 195 ? -18.801 14.348 32.150 1.00 13.15 645 VAL A CA 1
ATOM 1514 C C . VAL A 1 195 ? -19.198 15.815 32.054 1.00 13.48 645 VAL A C 1
ATOM 1515 O O . VAL A 1 195 ? -18.771 16.641 32.875 1.00 14.42 645 VAL A O 1
ATOM 1519 N N . ILE A 1 196 ? -19.987 16.154 31.035 1.00 13.40 646 ILE A N 1
ATOM 1520 C CA . ILE A 1 196 ? -20.452 17.525 30.865 1.00 14.18 646 ILE A CA 1
ATOM 1521 C C . ILE A 1 196 ? -21.612 17.790 31.812 1.00 14.10 646 ILE A C 1
ATOM 1522 O O . ILE A 1 196 ? -22.605 17.052 31.819 1.00 14.82 646 ILE A O 1
ATOM 1527 N N . GLY A 1 197 ? -21.493 18.846 32.622 1.00 13.06 647 GLY A N 1
ATOM 1528 C CA . GLY A 1 197 ? -22.583 19.229 33.497 1.00 14.52 647 GLY A CA 1
ATOM 1529 C C . GLY A 1 197 ? -23.306 20.513 33.139 1.00 12.86 647 GLY A C 1
ATOM 1530 O O . GLY A 1 197 ? -24.362 20.827 33.691 1.00 13.46 647 GLY A O 1
ATOM 1531 N N . GLY A 1 198 ? -22.750 21.253 32.186 1.00 15.13 648 GLY A N 1
ATOM 1532 C CA . GLY A 1 198 ? -23.395 22.472 31.735 1.00 15.69 648 GLY A CA 1
ATOM 1533 C C . GLY A 1 198 ? -22.585 23.099 30.624 1.00 14.16 648 GLY A C 1
ATOM 1534 O O . GLY A 1 198 ? -21.478 22.661 30.304 1.00 16.04 648 GLY A O 1
ATOM 1535 N N . TRP A 1 199 ? -23.162 24.140 30.029 1.00 18.59 649 TRP A N 1
ATOM 1536 C CA . TRP A 1 199 ? -22.471 24.811 28.936 1.00 21.10 649 TRP A CA 1
ATOM 1537 C C . TRP A 1 199 ? -22.763 26.302 28.952 1.00 21.97 649 TRP A C 1
ATOM 1538 O O . TRP A 1 199 ? -23.810 26.742 29.424 1.00 18.81 649 TRP A O 1
ATOM 1549 N N . ARG A 1 200 ? -21.828 27.068 28.394 1.00 23.23 650 ARG A N 1
ATOM 1550 C CA . ARG A 1 200 ? -21.965 28.509 28.249 1.00 26.63 650 ARG A CA 1
ATOM 1551 C C . ARG A 1 200 ? -21.775 28.885 26.783 1.00 29.29 650 ARG A C 1
ATOM 1552 O O . ARG A 1 200 ? -21.015 28.242 26.044 1.00 25.32 650 ARG A O 1
ATOM 1560 N N . ALA A 1 201 ? -22.489 29.927 26.370 1.00 32.05 651 ALA A N 1
ATOM 1561 C CA . ALA A 1 201 ? -22.419 30.410 25.002 1.00 33.00 651 ALA A CA 1
ATOM 1562 C C . ALA A 1 201 ? -21.081 31.101 24.743 1.00 35.93 651 ALA A C 1
ATOM 1563 O O . ALA A 1 201 ? -20.310 31.397 25.661 1.00 31.90 651 ALA A O 1
ATOM 1565 N N . GLY A 1 202 ? -20.814 31.362 23.466 1.00 41.15 652 GLY A N 1
ATOM 1566 C CA . GLY A 1 202 ? -19.578 32.001 23.046 1.00 43.93 652 GLY A CA 1
ATOM 1567 C C . GLY A 1 202 ? -19.360 33.403 23.586 1.00 45.05 652 GLY A C 1
ATOM 1568 O O . GLY A 1 202 ? -20.268 34.232 23.579 1.00 50.69 652 GLY A O 1
ATOM 1569 N N . GLY A 1 207 ? -22.906 30.421 19.725 1.00 53.02 659 GLY A N 1
ATOM 1570 C CA . GLY A 1 207 ? -23.051 28.997 19.959 1.00 50.57 659 GLY A CA 1
ATOM 1571 C C . GLY A 1 207 ? -22.640 28.555 21.353 1.00 51.95 659 GLY A C 1
ATOM 1572 O O . GLY A 1 207 ? -23.096 29.124 22.334 1.00 66.14 659 GLY A O 1
ATOM 1573 N N . VAL A 1 208 ? -21.781 27.541 21.436 1.00 43.78 660 VAL A N 1
ATOM 1574 C CA . VAL A 1 208 ? -21.355 26.941 22.698 1.00 46.60 660 VAL A CA 1
ATOM 1575 C C . VAL A 1 208 ? -19.911 27.364 22.926 1.00 49.66 660 VAL A C 1
ATOM 1576 O O . VAL A 1 208 ? -18.986 26.776 22.358 1.00 39.66 660 VAL A O 1
ATOM 1580 N N . GLY A 1 209 ? -19.706 28.368 23.778 1.00 53.23 661 GLY A N 1
ATOM 1581 C CA . GLY A 1 209 ? -18.355 28.837 24.034 1.00 44.98 661 GLY A CA 1
ATOM 1582 C C . GLY A 1 209 ? -17.525 27.859 24.839 1.00 40.62 661 GLY A C 1
ATOM 1583 O O . GLY A 1 209 ? -16.326 27.697 24.589 1.00 39.94 661 GLY A O 1
ATOM 1584 N N . SER A 1 210 ? -18.144 27.181 25.799 1.00 27.66 662 SER A N 1
ATOM 1585 C CA . SER A 1 210 ? -17.362 26.415 26.750 1.00 23.17 662 SER A CA 1
ATOM 1586 C C . SER A 1 210 ? -18.275 25.441 27.475 1.00 19.26 662 SER A C 1
ATOM 1587 O O . SER A 1 210 ? -19.501 25.584 27.479 1.00 19.17 662 SER A O 1
ATOM 1590 N N . LEU A 1 211 ? -17.646 24.455 28.093 1.00 17.71 663 LEU A N 1
ATOM 1591 C CA . LEU A 1 211 ? -18.343 23.388 28.785 1.00 17.51 663 LEU A CA 1
ATOM 1592 C C . LEU A 1 211 ? -17.809 23.319 30.201 1.00 18.28 663 LEU A C 1
ATOM 1593 O O . LEU A 1 211 ? -16.606 23.482 30.435 1.00 20.30 663 LEU A O 1
ATOM 1598 N N . LEU A 1 212 ? -18.713 23.071 31.134 1.00 16.66 664 LEU A N 1
ATOM 1599 C CA . LEU A 1 212 ? -18.372 22.923 32.537 1.00 14.01 664 LEU A CA 1
ATOM 1600 C C . LEU A 1 212 ? -18.289 21.424 32.807 1.00 15.54 664 LEU A C 1
ATOM 1601 O O . LEU A 1 212 ? -19.289 20.712 32.663 1.00 18.94 664 LEU A O 1
ATOM 1606 N N . MET A 1 213 ? -17.093 20.955 33.164 1.00 14.93 665 MET A N 1
ATOM 1607 C CA . MET A 1 213 ? -16.731 19.548 33.247 1.00 14.43 665 MET A CA 1
ATOM 1608 C C . MET A 1 213 ? -16.799 19.052 34.678 1.00 13.57 665 MET A C 1
ATOM 1609 O O . MET A 1 213 ? -16.541 19.806 35.621 1.00 15.89 665 MET A O 1
ATOM 1614 N N . GLY A 1 214 ? -17.073 17.757 34.833 1.00 13.34 666 GLY A N 1
ATOM 1615 C CA . GLY A 1 214 ? -17.002 17.153 36.151 1.00 15.78 666 GLY A CA 1
ATOM 1616 C C . GLY A 1 214 ? -16.596 15.689 36.128 1.00 18.52 666 GLY A C 1
ATOM 1617 O O . GLY A 1 214 ? -16.703 15.008 35.094 1.00 14.70 666 GLY A O 1
ATOM 1618 N N . ILE A 1 215 ? -16.142 15.224 37.278 1.00 15.22 667 ILE A N 1
ATOM 1619 C CA . ILE A 1 215 ? -15.854 13.806 37.507 1.00 15.14 667 ILE A CA 1
ATOM 1620 C C . ILE A 1 215 ? -16.943 13.273 38.435 1.00 16.50 667 ILE A C 1
ATOM 1621 O O . ILE A 1 215 ? -17.152 13.844 39.508 1.00 16.61 667 ILE A O 1
ATOM 1626 N N . PRO A 1 216 ? -17.640 12.196 38.074 1.00 16.88 668 PRO A N 1
ATOM 1627 C CA . PRO A 1 216 ? -18.701 11.688 38.958 1.00 18.44 668 PRO A CA 1
ATOM 1628 C C . PRO A 1 216 ? -18.151 11.252 40.309 1.00 21.27 668 PRO A C 1
ATOM 1629 O O . PRO A 1 216 ? -17.123 10.573 40.399 1.00 23.07 668 PRO A O 1
ATOM 1633 N N . GLY A 1 217 ? -18.843 11.656 41.364 1.00 19.53 669 GLY A N 1
ATOM 1634 C CA . GLY A 1 217 ? -18.496 11.216 42.694 1.00 23.09 669 GLY A CA 1
ATOM 1635 C C . GLY A 1 217 ? -19.738 10.975 43.516 1.00 28.96 669 GLY A C 1
ATOM 1636 O O . GLY A 1 217 ? -20.866 11.089 43.024 1.00 24.93 669 GLY A O 1
ATOM 1637 N N . PRO A 1 218 ? -19.564 10.622 44.787 1.00 32.98 670 PRO A N 1
ATOM 1638 C CA . PRO A 1 218 ? -20.714 10.627 45.694 1.00 35.97 670 PRO A CA 1
ATOM 1639 C C . PRO A 1 218 ? -21.244 12.048 45.797 1.00 27.76 670 PRO A C 1
ATOM 1640 O O . PRO A 1 218 ? -20.483 12.998 45.983 1.00 43.19 670 PRO A O 1
ATOM 1644 N N . GLY A 1 219 ? -22.545 12.200 45.632 1.00 36.78 671 GLY A N 1
ATOM 1645 C CA . GLY A 1 219 ? -23.133 13.514 45.722 1.00 27.46 671 GLY A CA 1
ATOM 1646 C C . GLY A 1 219 ? -23.132 14.315 44.440 1.00 27.30 671 GLY A C 1
ATOM 1647 O O . GLY A 1 219 ? -23.668 15.429 44.436 1.00 25.78 671 GLY A O 1
ATOM 1648 N N . GLY A 1 220 ? -22.544 13.799 43.358 1.00 20.39 672 GLY A N 1
ATOM 1649 C CA . GLY A 1 220 ? -22.680 14.442 42.064 1.00 19.37 672 GLY A CA 1
ATOM 1650 C C . GLY A 1 220 ? -21.348 14.645 41.374 1.00 17.25 672 GLY A C 1
ATOM 1651 O O . GLY A 1 220 ? -20.323 14.063 41.742 1.00 18.60 672 GLY A O 1
ATOM 1652 N N . LEU A 1 221 ? -21.363 15.452 40.311 1.00 15.87 673 LEU A N 1
ATOM 1653 C CA . LEU A 1 221 ? -20.137 15.743 39.581 1.00 13.97 673 LEU A CA 1
ATOM 1654 C C . LEU A 1 221 ? -19.226 16.644 40.400 1.00 17.45 673 LEU A C 1
ATOM 1655 O O . LEU A 1 221 ? -19.671 17.648 40.970 1.00 16.46 673 LEU A O 1
ATOM 1660 N N . GLN A 1 222 ? -17.950 16.279 40.465 1.00 17.04 674 GLN A N 1
ATOM 1661 C CA . GLN A 1 222 ? -16.935 17.117 41.093 1.00 17.97 674 GLN A CA 1
ATOM 1662 C C . GLN A 1 222 ? -16.389 18.030 40.004 1.00 17.80 674 GLN A C 1
ATOM 1663 O O . GLN A 1 222 ? -15.749 17.565 39.056 1.00 16.22 674 GLN A O 1
ATOM 1669 N N . PHE A 1 223 ? -16.675 19.323 40.122 1.00 17.14 675 PHE A N 1
ATOM 1670 C CA . PHE A 1 223 ? -16.336 20.287 39.082 1.00 15.40 675 PHE A CA 1
ATOM 1671 C C . PHE A 1 223 ? -14.837 20.260 38.793 1.00 17.40 675 PHE A C 1
ATOM 1672 O O . PHE A 1 223 ? -14.005 20.338 39.707 1.00 19.09 675 PHE A O 1
ATOM 1680 N N . ALA A 1 224 ? -14.496 20.119 37.517 1.00 16.43 676 ALA A N 1
ATOM 1681 C CA . ALA A 1 224 ? -13.114 20.012 37.081 1.00 17.25 676 ALA A CA 1
ATOM 1682 C C . ALA A 1 224 ? -12.662 21.202 36.246 1.00 19.96 676 ALA A C 1
ATOM 1683 O O . ALA A 1 224 ? -11.508 21.230 35.794 1.00 20.27 676 ALA A O 1
ATOM 1685 N N . GLY A 1 225 ? -13.528 22.174 36.024 1.00 18.88 677 GLY A N 1
ATOM 1686 C CA . GLY A 1 225 ? -13.161 23.390 35.330 1.00 18.62 677 GLY A CA 1
ATOM 1687 C C . GLY A 1 225 ? -13.985 23.612 34.077 1.00 18.84 677 GLY A C 1
ATOM 1688 O O . GLY A 1 225 ? -14.768 22.771 33.637 1.00 18.04 677 GLY A O 1
ATOM 1689 N N . ARG A 1 226 ? -13.799 24.798 33.525 1.00 23.45 678 ARG A N 1
ATOM 1690 C CA . ARG A 1 226 ? -14.374 25.144 32.243 1.00 19.08 678 ARG A CA 1
ATOM 1691 C C . ARG A 1 226 ? -13.381 24.787 31.151 1.00 24.15 678 ARG A C 1
ATOM 1692 O O . ARG A 1 226 ? -12.182 25.059 31.274 1.00 28.17 678 ARG A O 1
ATOM 1700 N N . VAL A 1 227 ? -13.880 24.160 30.092 1.00 20.04 679 VAL A N 1
ATOM 1701 C CA . VAL A 1 227 ? -13.081 23.846 28.911 1.00 23.30 679 VAL A CA 1
ATOM 1702 C C . VAL A 1 227 ? -13.653 24.623 27.738 1.00 22.75 679 VAL A C 1
ATOM 1703 O O . VAL A 1 227 ? -14.836 24.486 27.407 1.00 22.04 679 VAL A O 1
ATOM 1707 N N . GLY A 1 228 ? -12.825 25.463 27.129 1.00 33.58 680 GLY A N 1
ATOM 1708 C CA . GLY A 1 228 ? -13.243 26.132 25.913 1.00 36.32 680 GLY A CA 1
ATOM 1709 C C . GLY A 1 228 ? -13.380 25.131 24.779 1.00 36.54 680 GLY A C 1
ATOM 1710 O O . GLY A 1 228 ? -12.647 24.144 24.701 1.00 32.06 680 GLY A O 1
ATOM 1711 N N . THR A 1 229 ? -14.344 25.385 23.895 1.00 30.28 681 THR A N 1
ATOM 1712 C CA . THR A 1 229 ? -14.559 24.492 22.761 1.00 44.34 681 THR A CA 1
ATOM 1713 C C . THR A 1 229 ? -13.574 24.732 21.624 1.00 51.13 681 THR A C 1
ATOM 1714 O O . THR A 1 229 ? -13.361 23.828 20.811 1.00 48.18 681 THR A O 1
ATOM 1718 N N . GLY A 1 230 ? -12.963 25.910 21.557 1.00 52.47 682 GLY A N 1
ATOM 1719 C CA . GLY A 1 230 ? -12.108 26.295 20.447 1.00 55.91 682 GLY A CA 1
ATOM 1720 C C . GLY A 1 230 ? -12.871 27.085 19.416 1.00 63.10 682 GLY A C 1
ATOM 1721 O O . GLY A 1 230 ? -12.314 27.980 18.776 1.00 69.68 682 GLY A O 1
ATOM 1722 N N . LEU A 1 231 ? -14.153 26.751 19.242 1.00 61.50 683 LEU A N 1
ATOM 1723 C CA . LEU A 1 231 ? -15.107 27.451 18.385 1.00 61.69 683 LEU A CA 1
ATOM 1724 C C . LEU A 1 231 ? -14.917 27.148 16.906 1.00 67.89 683 LEU A C 1
ATOM 1725 O O . LEU A 1 231 ? -14.009 27.673 16.262 1.00 79.11 683 LEU A O 1
ATOM 1730 N N . SER A 1 232 ? -15.770 26.292 16.365 1.00 57.64 684 SER A N 1
ATOM 1731 C CA . SER A 1 232 ? -15.952 26.182 14.929 1.00 52.73 684 SER A CA 1
ATOM 1732 C C . SER A 1 232 ? -17.121 27.003 14.425 1.00 56.46 684 SER A C 1
ATOM 1733 O O . SER A 1 232 ? -17.298 27.119 13.206 1.00 57.74 684 SER A O 1
ATOM 1736 N N . GLU A 1 233 ? -17.946 27.511 15.340 1.00 57.86 685 GLU A N 1
ATOM 1737 C CA . GLU A 1 233 ? -19.272 28.042 15.035 1.00 61.65 685 GLU A CA 1
ATOM 1738 C C . GLU A 1 233 ? -20.159 26.992 14.372 1.00 64.30 685 GLU A C 1
ATOM 1739 O O . GLU A 1 233 ? -21.314 27.266 14.017 1.00 73.13 685 GLU A O 1
ATOM 1745 N N . ARG A 1 234 ? -19.622 25.786 14.204 1.00 55.55 686 ARG A N 1
ATOM 1746 C CA . ARG A 1 234 ? -20.400 24.605 13.874 1.00 51.97 686 ARG A CA 1
ATOM 1747 C C . ARG A 1 234 ? -20.255 23.520 14.926 1.00 48.82 686 ARG A C 1
ATOM 1748 O O . ARG A 1 234 ? -21.211 22.772 15.167 1.00 47.74 686 ARG A O 1
ATOM 1756 N N . GLU A 1 235 ? -19.083 23.442 15.573 1.00 49.71 687 GLU A N 1
ATOM 1757 C CA . GLU A 1 235 ? -18.984 22.703 16.826 1.00 53.48 687 GLU A CA 1
ATOM 1758 C C . GLU A 1 235 ? -20.143 23.045 17.738 1.00 59.04 687 GLU A C 1
ATOM 1759 O O . GLU A 1 235 ? -20.703 22.163 18.395 1.00 56.72 687 GLU A O 1
ATOM 1765 N N . LEU A 1 236 ? -20.537 24.317 17.745 1.00 65.58 688 LEU A N 1
ATOM 1766 C CA . LEU A 1 236 ? -21.479 24.856 18.713 1.00 64.18 688 LEU A CA 1
ATOM 1767 C C . LEU A 1 236 ? -22.913 24.512 18.332 1.00 65.92 688 LEU A C 1
ATOM 1768 O O . LEU A 1 236 ? -23.700 24.079 19.180 1.00 68.66 688 LEU A O 1
ATOM 1773 N N . ALA A 1 237 ? -23.256 24.685 17.051 1.00 65.24 689 ALA A N 1
ATOM 1774 C CA . ALA A 1 237 ? -24.572 24.298 16.551 1.00 65.29 689 ALA A CA 1
ATOM 1775 C C . ALA A 1 237 ? -24.798 22.805 16.707 1.00 66.45 689 ALA A C 1
ATOM 1776 O O . ALA A 1 237 ? -25.919 22.370 16.995 1.00 70.73 689 ALA A O 1
ATOM 1778 N N . ASN A 1 238 ? -23.740 22.010 16.546 1.00 55.88 690 ASN A N 1
ATOM 1779 C CA . ASN A 1 238 ? -23.860 20.567 16.702 1.00 46.72 690 ASN A CA 1
ATOM 1780 C C . ASN A 1 238 ? -23.769 20.158 18.168 1.00 47.13 690 ASN A C 1
ATOM 1781 O O . ASN A 1 238 ? -24.564 19.337 18.637 1.00 44.17 690 ASN A O 1
ATOM 1786 N N . LEU A 1 239 ? -22.782 20.683 18.898 1.00 46.66 691 LEU A N 1
ATOM 1787 C CA . LEU A 1 239 ? -22.709 20.397 20.328 1.00 38.19 691 LEU A CA 1
ATOM 1788 C C . LEU A 1 239 ? -23.991 20.818 21.024 1.00 34.57 691 LEU A C 1
ATOM 1789 O O . LEU A 1 239 ? -24.497 20.093 21.887 1.00 29.85 691 LEU A O 1
ATOM 1794 N N . LYS A 1 240 ? -24.540 21.982 20.653 1.00 32.56 692 LYS A N 1
ATOM 1795 C CA . LYS A 1 240 ? -25.842 22.379 21.180 1.00 33.54 692 LYS A CA 1
ATOM 1796 C C . LYS A 1 240 ? -26.884 21.316 20.885 1.00 23.87 692 LYS A C 1
ATOM 1797 O O . LYS A 1 240 ? -27.756 21.050 21.716 1.00 24.61 692 LYS A O 1
ATOM 1803 N N . GLU A 1 241 ? -26.809 20.707 19.698 1.00 30.91 693 GLU A N 1
ATOM 1804 C CA . GLU A 1 241 ? -27.779 19.685 19.314 1.00 28.43 693 GLU A CA 1
ATOM 1805 C C . GLU A 1 241 ? -27.730 18.493 20.267 1.00 19.85 693 GLU A C 1
ATOM 1806 O O . GLU A 1 241 ? -28.774 18.030 20.745 1.00 19.54 693 GLU A O 1
ATOM 1812 N N . MET A 1 242 ? -26.528 18.007 20.583 1.00 17.84 694 MET A N 1
ATOM 1813 C CA . MET A 1 242 ? -26.398 16.889 21.517 1.00 16.48 694 MET A CA 1
ATOM 1814 C C . MET A 1 242 ? -26.752 17.286 22.945 1.00 21.78 694 MET A C 1
ATOM 1815 O O . MET A 1 242 ? -27.186 16.436 23.727 1.00 18.06 694 MET A O 1
ATOM 1820 N N . LEU A 1 243 ? -26.571 18.556 23.308 1.00 18.54 695 LEU A N 1
ATOM 1821 C CA . LEU A 1 243 ? -26.853 18.989 24.673 1.00 17.66 695 LEU A CA 1
ATOM 1822 C C . LEU A 1 243 ? -28.328 19.311 24.885 1.00 18.09 695 LEU A C 1
ATOM 1823 O O . LEU A 1 243 ? -28.837 19.191 26.007 1.00 17.76 695 LEU A O 1
ATOM 1828 N N . ALA A 1 244 ? -29.032 19.711 23.822 1.00 17.71 696 ALA A N 1
ATOM 1829 C CA . ALA A 1 244 ? -30.410 20.170 23.966 1.00 16.27 696 ALA A CA 1
ATOM 1830 C C . ALA A 1 244 ? -31.359 19.173 24.638 1.00 16.71 696 ALA A C 1
ATOM 1831 O O . ALA A 1 244 ? -32.157 19.600 25.487 1.00 20.63 696 ALA A O 1
ATOM 1833 N N . PRO A 1 245 ? -31.338 17.871 24.319 1.00 16.91 697 PRO A N 1
ATOM 1834 C CA . PRO A 1 245 ? -32.262 16.949 24.999 1.00 16.99 697 PRO A CA 1
ATOM 1835 C C . PRO A 1 245 ? -31.976 16.790 26.484 1.00 16.66 697 PRO A C 1
ATOM 1836 O O . PRO A 1 245 ? -32.821 16.230 27.194 1.00 17.45 697 PRO A O 1
ATOM 1840 N N . LEU A 1 246 ? -30.830 17.272 26.964 1.00 15.95 698 LEU A N 1
ATOM 1841 C CA . LEU A 1 246 ? -30.396 17.064 28.336 1.00 15.71 698 LEU A CA 1
ATOM 1842 C C . LEU A 1 246 ? -30.591 18.292 29.211 1.00 18.48 698 LEU A C 1
ATOM 1843 O O . LEU A 1 246 ? -30.216 18.264 30.387 1.00 16.72 698 LEU A O 1
ATOM 1848 N N . HIS A 1 247 ? -31.167 19.367 28.680 1.00 18.82 699 HIS A N 1
ATOM 1849 C CA . HIS A 1 247 ? -31.292 20.592 29.458 1.00 22.76 699 HIS A CA 1
ATOM 1850 C C . HIS A 1 247 ? -32.121 20.352 30.711 1.00 21.34 699 HIS A C 1
ATOM 1851 O O . HIS A 1 247 ? -33.087 19.586 30.706 1.00 25.30 699 HIS A O 1
ATOM 1858 N N . THR A 1 248 ? -31.712 20.992 31.803 1.00 20.91 700 THR A N 1
ATOM 1859 C CA . THR A 1 248 ? -32.393 20.838 33.076 1.00 23.15 700 THR A CA 1
ATOM 1860 C C . THR A 1 248 ? -32.091 22.059 33.922 1.00 22.23 700 THR A C 1
ATOM 1861 O O . THR A 1 248 ? -31.082 22.738 33.714 1.00 23.89 700 THR A O 1
ATOM 1865 N N . ASP A 1 249 ? -32.997 22.343 34.858 1.00 25.02 701 ASP A N 1
ATOM 1866 C CA . ASP A 1 249 ? -32.796 23.397 35.843 1.00 28.01 701 ASP A CA 1
ATOM 1867 C C . ASP A 1 249 ? -31.967 22.940 37.033 1.00 28.54 701 ASP A C 1
ATOM 1868 O O . ASP A 1 249 ? -31.579 23.779 37.854 1.00 32.49 701 ASP A O 1
ATOM 1873 N N . GLU A 1 250 ? -31.694 21.646 37.155 1.00 24.40 702 GLU A N 1
ATOM 1874 C CA . GLU A 1 250 ? -31.035 21.090 38.329 1.00 25.76 702 GLU A CA 1
ATOM 1875 C C . GLU A 1 250 ? -29.546 20.944 38.038 1.00 21.52 702 GLU A C 1
ATOM 1876 O O . GLU A 1 250 ? -29.157 20.270 37.079 1.00 25.37 702 GLU A O 1
ATOM 1882 N N . SER A 1 251 ? -28.719 21.589 38.849 1.00 19.47 703 SER A N 1
ATOM 1883 C CA . SER A 1 251 ? -27.286 21.442 38.700 1.00 17.31 703 SER A CA 1
ATOM 1884 C C . SER A 1 251 ? -26.878 20.017 39.065 1.00 18.91 703 SER A C 1
ATOM 1885 O O . SER A 1 251 ? -27.353 19.471 40.069 1.00 17.91 703 SER A O 1
ATOM 1888 N N . PRO A 1 252 ? -26.014 19.388 38.274 1.00 15.24 704 PRO A N 1
ATOM 1889 C CA . PRO A 1 252 ? -25.523 18.047 38.608 1.00 14.93 704 PRO A CA 1
ATOM 1890 C C . PRO A 1 252 ? -24.283 18.035 39.486 1.00 15.44 704 PRO A C 1
ATOM 1891 O O . PRO A 1 252 ? -23.794 16.951 39.826 1.00 17.15 704 PRO A O 1
ATOM 1895 N N . PHE A 1 253 ? -23.777 19.198 39.872 1.00 15.46 705 PHE A N 1
ATOM 1896 C CA . PHE A 1 253 ? -22.519 19.275 40.601 1.00 14.05 705 PHE A CA 1
ATOM 1897 C C . PHE A 1 253 ? -22.734 19.067 42.095 1.00 14.97 705 PHE A C 1
ATOM 1898 O O . PHE A 1 253 ? -23.802 19.356 42.631 1.00 16.62 705 PHE A O 1
ATOM 1906 N N . ASP A 1 254 ? -21.697 18.539 42.756 1.00 15.81 706 ASP A N 1
ATOM 1907 C CA . ASP A 1 254 ? -21.785 18.233 44.181 1.00 15.15 706 ASP A CA 1
ATOM 1908 C C . ASP A 1 254 ? -21.728 19.459 45.086 1.00 16.01 706 ASP A C 1
ATOM 1909 O O . ASP A 1 254 ? -22.051 19.345 46.269 1.00 20.00 706 ASP A O 1
ATOM 1914 N N . VAL A 1 255 ? -21.310 20.605 44.564 1.00 15.58 707 VAL A N 1
ATOM 1915 C CA . VAL A 1 255 ? -21.287 21.888 45.260 1.00 16.40 707 VAL A CA 1
ATOM 1916 C C . VAL A 1 255 ? -21.830 22.889 44.247 1.00 17.72 707 VAL A C 1
ATOM 1917 O O . VAL A 1 255 ? -21.430 22.819 43.076 1.00 15.48 707 VAL A O 1
ATOM 1921 N N . PRO A 1 256 ? -22.738 23.795 44.611 1.00 15.99 708 PRO A N 1
ATOM 1922 C CA . PRO A 1 256 ? -23.223 24.780 43.629 1.00 16.23 708 PRO A CA 1
ATOM 1923 C C . PRO A 1 256 ? -22.053 25.562 43.060 1.00 15.18 708 PRO A C 1
ATOM 1924 O O . PRO A 1 256 ? -21.188 26.039 43.805 1.00 18.03 708 PRO A O 1
ATOM 1928 N N . LEU A 1 257 ? -22.028 25.688 41.735 1.00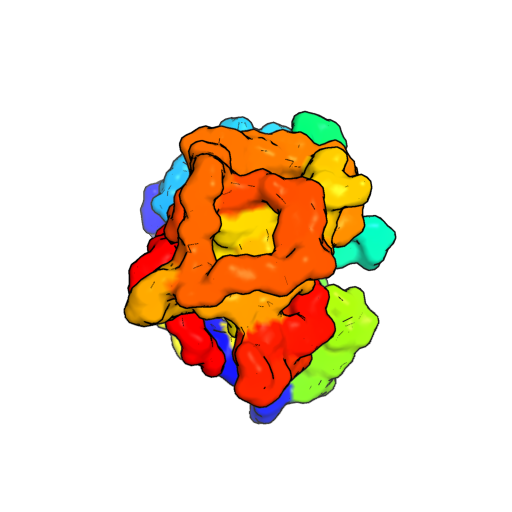 14.71 709 LEU A N 1
ATOM 1929 C CA . LEU A 1 257 ? -20.868 26.261 41.067 1.00 14.44 709 LEU A CA 1
ATOM 1930 C C . LEU A 1 257 ? -20.641 27.697 41.541 1.00 14.83 709 LEU A C 1
ATOM 1931 O O . LEU A 1 257 ? -21.599 28.434 41.778 1.00 15.92 709 LEU A O 1
ATOM 1936 N N . PRO A 1 258 ? -19.388 28.130 41.657 1.00 17.23 710 PRO A N 1
ATOM 1937 C CA . PRO A 1 258 ? -19.131 29.536 41.986 1.00 17.06 710 PRO A CA 1
ATOM 1938 C C . PRO A 1 258 ? -19.661 30.464 40.903 1.00 16.49 710 PRO A C 1
ATOM 1939 O O . PRO A 1 258 ? -19.824 30.080 39.743 1.00 16.65 710 PRO A O 1
ATOM 1943 N N . ALA A 1 259 ? -19.913 31.711 41.310 1.00 20.69 711 ALA A N 1
ATOM 1944 C CA . ALA A 1 259 ? -20.608 32.681 40.465 1.00 24.50 711 ALA A CA 1
ATOM 1945 C C . ALA A 1 259 ? -19.997 32.787 39.072 1.00 26.63 711 ALA A C 1
ATOM 1946 O O . ALA A 1 259 ? -20.716 32.752 38.067 1.00 24.86 711 ALA A O 1
ATOM 1948 N N . ARG A 1 260 ? -18.671 32.924 38.990 1.00 25.26 712 ARG A N 1
ATOM 1949 C CA . ARG A 1 260 ? -18.035 33.143 37.692 1.00 28.47 712 ARG A CA 1
ATOM 1950 C C . ARG A 1 260 ? -18.226 31.950 36.773 1.00 29.51 712 ARG A C 1
ATOM 1951 O O . ARG A 1 260 ? -18.359 32.116 35.553 1.00 32.81 712 ARG A O 1
ATOM 1953 N N . ASP A 1 261 ? -18.236 30.741 37.332 1.00 21.45 713 ASP A N 1
ATOM 1954 C CA . ASP A 1 261 ? -18.423 29.543 36.520 1.00 19.90 713 ASP A CA 1
ATOM 1955 C C . ASP A 1 261 ? -19.881 29.301 36.159 1.00 21.87 713 ASP A C 1
ATOM 1956 O O . ASP A 1 261 ? -20.153 28.641 35.147 1.00 23.18 713 ASP A O 1
ATOM 1961 N N . ALA A 1 262 ? -20.817 29.819 36.954 1.00 19.84 714 ALA A N 1
ATOM 1962 C CA . ALA A 1 262 ? -22.245 29.633 36.736 1.00 20.83 714 ALA A CA 1
ATOM 1963 C C . ALA A 1 262 ? -22.856 30.692 35.828 1.00 23.17 714 ALA A C 1
ATOM 1964 O O . ALA A 1 262 ? -24.010 30.535 35.409 1.00 21.80 714 ALA A O 1
ATOM 1966 N N . LYS A 1 263 ? -22.138 31.776 35.549 1.00 22.43 715 LYS A N 1
ATOM 1967 C CA . LYS A 1 263 ? -22.719 32.875 34.786 1.00 21.40 715 LYS A CA 1
ATOM 1968 C C . LYS A 1 263 ? -23.095 32.418 33.380 1.00 19.69 715 LYS A C 1
ATOM 1969 O O . LYS A 1 263 ? -22.257 31.892 32.642 1.00 25.33 715 LYS A O 1
ATOM 1972 N N . GLY A 1 264 ? -24.364 32.611 33.029 1.00 21.35 716 GLY A N 1
ATOM 1973 C CA . GLY A 1 264 ? -24.839 32.252 31.706 1.00 21.73 716 GLY A CA 1
ATOM 1974 C C . GLY A 1 264 ? -24.936 30.770 31.437 1.00 24.78 716 GLY A C 1
ATOM 1975 O O . GLY A 1 264 ? -25.009 30.368 30.272 1.00 22.94 716 GLY A O 1
ATOM 1976 N N . ILE A 1 265 ? -24.955 29.940 32.472 1.00 19.98 717 ILE A N 1
ATOM 1977 C CA . ILE A 1 265 ? -24.879 28.498 32.276 1.00 24.71 717 ILE A CA 1
ATOM 1978 C C . ILE A 1 265 ? -26.257 27.916 31.987 1.00 21.37 717 ILE A C 1
ATOM 1979 O O . ILE A 1 265 ? -27.278 28.362 32.520 1.00 22.50 717 ILE A O 1
ATOM 1984 N N . THR A 1 266 ? -26.280 26.922 31.104 1.00 18.80 718 THR A N 1
ATOM 1985 C CA . THR A 1 266 ? -27.394 25.995 30.973 1.00 19.64 718 THR A CA 1
ATOM 1986 C C . THR A 1 266 ? -26.908 24.657 31.514 1.00 16.06 718 THR A C 1
ATOM 1987 O O . THR A 1 266 ? -25.930 24.101 30.999 1.00 19.39 718 THR A O 1
ATOM 1991 N N . TYR A 1 267 ? -27.577 24.157 32.553 1.00 16.81 719 TYR A N 1
ATOM 1992 C CA . TYR A 1 267 ? -27.200 22.862 33.113 1.00 17.54 719 TYR A CA 1
ATOM 1993 C C . TYR A 1 267 ? -27.748 21.731 32.255 1.00 18.76 719 TYR A C 1
ATOM 1994 O O . TYR A 1 267 ? -28.775 21.879 31.582 1.00 21.36 719 TYR A O 1
ATOM 2003 N N . VAL A 1 268 ? -27.044 20.599 32.269 1.00 14.65 720 VAL A N 1
ATOM 2004 C CA . VAL A 1 268 ? -27.496 19.402 31.573 1.00 17.51 720 VAL A CA 1
ATOM 2005 C C . VAL A 1 268 ? -27.471 18.205 32.511 1.00 19.05 720 VAL A C 1
ATOM 2006 O O . VAL A 1 268 ? -26.705 18.155 33.486 1.00 16.70 720 VAL A O 1
ATOM 2010 N N . LYS A 1 269 ? -28.340 17.243 32.222 1.00 16.93 721 LYS A N 1
ATOM 2011 C CA . LYS A 1 269 ? -28.232 15.947 32.864 1.00 15.49 721 LYS A CA 1
ATOM 2012 C C . LYS A 1 269 ? -26.848 15.369 32.560 1.00 17.44 721 LYS A C 1
ATOM 2013 O O . LYS A 1 269 ? -26.348 15.516 31.438 1.00 17.10 721 LYS A O 1
ATOM 2016 N N . PRO A 1 270 ? -26.191 14.756 33.549 1.00 15.17 722 PRO A N 1
ATOM 2017 C CA . PRO A 1 270 ? -24.780 14.342 33.409 1.00 14.85 722 PRO A CA 1
ATOM 2018 C C . PRO A 1 270 ? -24.635 13.043 32.635 1.00 19.09 722 PRO A C 1
ATOM 2019 O O . PRO A 1 270 ? -24.169 12.020 33.153 1.00 19.13 722 PRO A O 1
ATOM 2023 N N . ALA A 1 271 ? -25.021 13.093 31.360 1.00 17.20 723 ALA A N 1
ATOM 2024 C CA . ALA A 1 271 ? -25.099 11.913 30.516 1.00 15.58 723 ALA A CA 1
ATOM 2025 C C . ALA A 1 271 ? -23.972 11.793 29.499 1.00 17.20 723 ALA A C 1
ATOM 2026 O O . ALA A 1 271 ? -23.694 10.675 29.050 1.00 19.47 723 ALA A O 1
ATOM 2028 N N . LEU A 1 272 ? -23.317 12.893 29.132 1.00 16.51 724 LEU A N 1
ATOM 2029 C CA . LEU A 1 272 ? -22.349 12.908 28.037 1.00 16.22 724 LEU A CA 1
ATOM 2030 C C . LEU A 1 272 ? -20.916 12.910 28.550 1.00 17.13 724 LEU A C 1
ATOM 2031 O O . LEU A 1 272 ? -20.541 13.760 29.368 1.00 16.21 724 LEU A O 1
ATOM 2036 N N . VAL A 1 273 ? -20.118 11.988 28.045 1.00 14.56 725 VAL A N 1
ATOM 2037 C CA . VAL A 1 273 ? -18.688 11.923 28.313 1.00 15.81 725 VAL A CA 1
ATOM 2038 C C . VAL A 1 273 ? -17.946 12.668 27.211 1.00 14.82 725 VAL A C 1
ATOM 2039 O O . VAL A 1 273 ? -18.301 12.590 26.025 1.00 15.27 725 VAL A O 1
ATOM 2043 N N . ALA A 1 274 ? -16.916 13.397 27.595 1.00 13.97 726 ALA A N 1
ATOM 2044 C CA . ALA A 1 274 ? -15.992 14.030 26.673 1.00 14.02 726 ALA A CA 1
ATOM 2045 C C . ALA A 1 274 ? -14.573 13.716 27.113 1.00 13.98 726 ALA A C 1
ATOM 2046 O O . ALA A 1 274 ? -14.329 13.281 28.238 1.00 14.90 726 ALA A O 1
ATOM 2048 N N . GLU A 1 275 ? -13.625 13.934 26.214 1.00 14.67 727 GLU A N 1
ATOM 2049 C CA . GLU A 1 275 ? -12.215 13.803 26.532 1.00 14.05 727 GLU A CA 1
ATOM 2050 C C . GLU A 1 275 ? -11.563 15.166 26.424 1.00 15.93 727 GLU A C 1
ATOM 2051 O O . GLU A 1 275 ? -11.807 15.900 25.457 1.00 16.69 727 GLU A O 1
ATOM 2057 N N . VAL A 1 276 ? -10.756 15.509 27.420 1.00 15.19 728 VAL A N 1
ATOM 2058 C CA . VAL A 1 276 ? -9.990 16.741 27.375 1.00 16.92 728 VAL A CA 1
ATOM 2059 C C . VAL A 1 276 ? -8.522 16.435 27.635 1.00 17.49 728 VAL A C 1
ATOM 2060 O O . VAL A 1 276 ? -8.172 15.458 28.307 1.00 21.44 728 VAL A O 1
ATOM 2064 N N . ARG A 1 277 ? -7.660 17.269 27.077 1.00 16.76 729 ARG A N 1
ATOM 2065 C CA . ARG A 1 277 ? -6.243 17.252 27.390 1.00 16.01 729 ARG A CA 1
ATOM 2066 C C . ARG A 1 277 ? -5.991 18.213 28.538 1.00 15.91 729 ARG A C 1
ATOM 2067 O O . ARG A 1 277 ? -6.741 19.161 28.748 1.00 16.96 729 ARG A O 1
ATOM 2075 N N . TYR A 1 278 ? -4.925 17.959 29.289 1.00 15.58 730 TYR A N 1
ATOM 2076 C CA . TYR A 1 278 ? -4.603 18.822 30.415 1.00 14.55 730 TYR A CA 1
ATOM 2077 C C . TYR A 1 278 ? -3.132 18.640 30.735 1.00 18.19 730 TYR A C 1
ATOM 2078 O O . TYR A 1 278 ? -2.517 17.631 30.374 1.00 17.75 730 TYR A O 1
ATOM 2087 N N . SER A 1 279 ? -2.575 19.624 31.444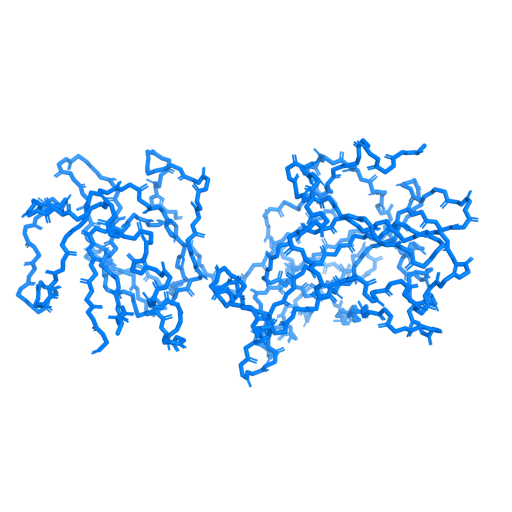 1.00 18.60 731 SER A N 1
ATOM 2088 C CA . SER A 1 279 ? -1.198 19.500 31.902 1.00 19.91 731 SER A CA 1
ATOM 2089 C C . SER A 1 279 ? -1.149 18.742 33.219 1.00 23.10 731 SER A C 1
ATOM 2090 O O . SER A 1 279 ? -0.578 17.650 33.304 1.00 23.41 731 SER A O 1
ATOM 2093 N N . GLU A 1 280 ? -1.768 19.299 34.255 1.00 22.85 732 GLU A N 1
ATOM 2094 C CA . GLU A 1 280 ? -1.782 18.683 35.574 1.00 22.24 732 GLU A CA 1
ATOM 2095 C C . GLU A 1 280 ? -3.087 19.051 36.261 1.00 23.87 732 GLU A C 1
ATOM 2096 O O . GLU A 1 280 ? -3.765 20.006 35.878 1.00 20.02 732 GLU A O 1
ATOM 2102 N N . TRP A 1 281 ? -3.431 18.284 37.290 1.00 23.68 733 TRP A N 1
ATOM 2103 C CA . TRP A 1 281 ? -4.532 18.656 38.165 1.00 22.53 733 TRP A CA 1
ATOM 2104 C C . TRP A 1 281 ? -4.042 19.692 39.166 1.00 26.09 733 TRP A C 1
ATOM 2105 O O . TRP A 1 281 ? -2.898 19.635 39.627 1.00 30.25 733 TRP A O 1
ATOM 2116 N N . THR A 1 282 ? -4.896 20.656 39.482 1.00 19.75 734 THR A N 1
ATOM 2117 C CA . THR A 1 282 ? -4.613 21.502 40.629 1.00 25.22 734 THR A CA 1
ATOM 2118 C C . THR A 1 282 ? -4.984 20.755 41.903 1.00 28.73 734 THR A C 1
ATOM 2119 O O . THR A 1 282 ? -5.769 19.805 41.871 1.00 25.59 734 THR A O 1
ATOM 2123 N N . PRO A 1 283 ? -4.436 21.165 43.049 1.00 32.03 735 PRO A N 1
ATOM 2124 C CA . PRO A 1 283 ? -4.828 20.514 44.309 1.00 30.77 735 PRO A CA 1
ATOM 2125 C C . PRO A 1 283 ? -6.316 20.623 44.626 1.00 27.27 735 PRO A C 1
ATOM 2126 O O . PRO A 1 283 ? -6.837 19.778 45.361 1.00 31.98 735 PRO A O 1
ATOM 2130 N N . GLU A 1 284 ? -7.019 21.614 44.077 1.00 28.62 736 GLU A N 1
ATOM 2131 C CA . GLU A 1 284 ? -8.461 21.755 44.263 1.00 26.36 736 GLU A CA 1
ATOM 2132 C C . GLU A 1 284 ? -9.284 20.877 43.325 1.00 30.62 736 GLU A C 1
ATOM 2133 O O . GLU A 1 284 ? -10.516 20.892 43.413 1.00 32.81 736 GLU A O 1
ATOM 2139 N N . GLY A 1 285 ? -8.651 20.127 42.432 1.00 26.67 737 GLY A N 1
ATOM 2140 C CA . GLY A 1 285 ? -9.368 19.247 41.534 1.00 28.06 737 GLY A CA 1
ATOM 2141 C C . GLY A 1 285 ? -9.723 19.830 40.186 1.00 23.34 737 GLY A C 1
ATOM 2142 O O . GLY A 1 285 ? -10.636 19.312 39.531 1.00 26.99 737 GLY A O 1
ATOM 2143 N N . ARG A 1 286 ? -9.037 20.877 39.745 1.00 22.02 738 ARG A N 1
ATOM 2144 C CA . ARG A 1 286 ? -9.288 21.464 38.436 1.00 21.62 738 ARG A CA 1
ATOM 2145 C C . ARG A 1 286 ? -8.224 21.014 37.438 1.00 21.59 738 ARG A C 1
ATOM 2146 O O . ARG A 1 286 ? -7.093 20.701 37.809 1.00 25.01 738 ARG A O 1
ATOM 2154 N N . LEU A 1 287 ? -8.593 20.993 36.159 1.00 17.54 739 LEU A N 1
ATOM 2155 C CA . LEU A 1 287 ? -7.671 20.625 35.089 1.00 19.83 739 LEU A CA 1
ATOM 2156 C C . LEU A 1 287 ? -6.973 21.881 34.574 1.00 26.56 739 LEU A C 1
ATOM 2157 O O . LEU A 1 287 ? -7.633 22.818 34.111 1.00 27.64 739 LEU A O 1
ATOM 2162 N N . ARG A 1 288 ? -5.644 21.905 34.667 1.00 22.09 740 ARG A N 1
ATOM 2163 C CA . ARG A 1 288 ? -4.871 23.018 34.135 1.00 21.28 740 ARG A CA 1
ATOM 2164 C C . ARG A 1 288 ? -4.621 22.835 32.642 1.00 21.93 740 ARG A C 1
ATOM 2165 O O . ARG A 1 288 ? -4.500 21.710 32.142 1.00 20.63 740 ARG A O 1
ATOM 2173 N N . GLN A 1 289 ? -4.545 23.962 31.932 1.00 26.24 741 GLN A N 1
ATOM 2174 C CA . GLN A 1 289 ? -4.231 23.989 30.502 1.00 29.05 741 GLN A CA 1
ATOM 2175 C C . GLN A 1 289 ? -5.099 23.005 29.726 1.00 25.50 741 GLN A C 1
ATOM 2176 O O . GLN A 1 289 ? -4.620 22.216 28.905 1.00 22.98 741 GLN A O 1
ATOM 2182 N N . SER A 1 290 ? -6.394 23.052 30.002 1.00 23.90 742 SER A N 1
ATOM 2183 C CA . SER A 1 290 ? -7.310 22.100 29.404 1.00 19.35 742 SER A CA 1
ATOM 2184 C C . SER A 1 290 ? -7.566 22.451 27.944 1.00 19.46 742 SER A C 1
ATOM 2185 O O . SER A 1 290 ? -7.510 23.616 27.538 1.00 22.72 742 SER A O 1
ATOM 2188 N N . SER A 1 291 ? -7.832 21.423 27.142 1.00 16.48 743 SER A N 1
ATOM 2189 C CA . SER A 1 291 ? -8.286 21.650 25.782 1.00 15.41 743 SER A CA 1
ATOM 2190 C C . SER A 1 291 ? -9.236 20.530 25.394 1.00 17.38 743 SER A C 1
ATOM 2191 O O . SER A 1 291 ? -9.128 19.401 25.878 1.00 19.32 743 SER A O 1
ATOM 2194 N N . TRP A 1 292 ? -10.149 20.863 24.498 1.00 16.63 744 TRP A N 1
ATOM 2195 C CA . TRP A 1 292 ? -11.231 19.985 24.081 1.00 18.80 744 TRP A CA 1
ATOM 2196 C C . TRP A 1 292 ? -10.719 18.991 23.047 1.00 18.93 744 TRP A C 1
ATOM 2197 O O . TRP A 1 292 ? -10.227 19.390 21.986 1.00 22.05 744 TRP A O 1
ATOM 2208 N N . ARG A 1 293 ? -10.822 17.696 23.341 1.00 15.84 745 ARG A N 1
ATOM 2209 C CA . ARG A 1 293 ? -10.601 16.734 22.266 1.00 14.74 745 ARG A CA 1
ATOM 2210 C C . ARG A 1 293 ? -11.894 16.416 21.526 1.00 15.75 745 ARG A C 1
ATOM 2211 O O . ARG A 1 293 ? -11.945 16.536 20.298 1.00 17.61 745 ARG A O 1
ATOM 2219 N N . GLY A 1 294 ? -12.943 16.038 22.241 1.00 16.56 746 GLY A N 1
ATOM 2220 C CA . GLY A 1 294 ? -14.243 15.828 21.635 1.00 16.85 746 GLY A CA 1
ATOM 2221 C C . GLY A 1 294 ? -15.140 14.998 22.530 1.00 15.80 746 GLY A C 1
ATOM 2222 O O . GLY A 1 294 ? -14.761 14.592 23.625 1.00 15.82 746 GLY A O 1
ATOM 2223 N N . LEU A 1 295 ? -16.359 14.774 22.045 1.00 15.41 747 LEU A N 1
ATOM 2224 C CA . LEU A 1 295 ? -17.291 13.883 22.726 1.00 15.89 747 LEU A CA 1
ATOM 2225 C C . LEU A 1 295 ? -16.856 12.433 22.559 1.00 15.24 747 LEU A C 1
ATOM 2226 O O . LEU A 1 295 ? -16.243 12.057 21.555 1.00 15.23 747 LEU A O 1
ATOM 2231 N N . ARG A 1 296 ? -17.165 11.610 23.568 1.00 14.80 748 ARG A N 1
ATOM 2232 C CA . ARG A 1 296 ? -16.917 10.170 23.525 1.00 14.89 748 ARG A CA 1
ATOM 2233 C C . ARG A 1 296 ? -18.269 9.472 23.668 1.00 17.09 748 ARG A C 1
ATOM 2234 O O . ARG A 1 296 ? -18.639 9.031 24.770 1.00 16.68 748 ARG A O 1
ATOM 2242 N N . PRO A 1 297 ? -19.017 9.341 22.566 1.00 17.97 749 PRO A N 1
ATOM 2243 C CA . PRO A 1 297 ? -20.432 8.939 22.667 1.00 18.54 749 PRO A CA 1
ATOM 2244 C C . PRO A 1 297 ? -20.660 7.546 23.213 1.00 21.95 749 PRO A C 1
ATOM 2245 O O . PRO A 1 297 ? -21.755 7.279 23.731 1.00 23.45 749 PRO A O 1
ATOM 2249 N N . ASP A 1 298 ? -19.687 6.646 23.109 1.00 20.79 750 ASP A N 1
ATOM 2250 C CA . ASP A 1 298 ? -19.875 5.284 23.584 1.00 28.15 750 ASP A CA 1
ATOM 2251 C C . ASP A 1 298 ? -19.380 5.068 25.007 1.00 31.73 750 ASP A C 1
ATOM 2252 O O . ASP A 1 298 ? -19.605 3.991 25.568 1.00 35.44 750 ASP A O 1
ATOM 2257 N N . LYS A 1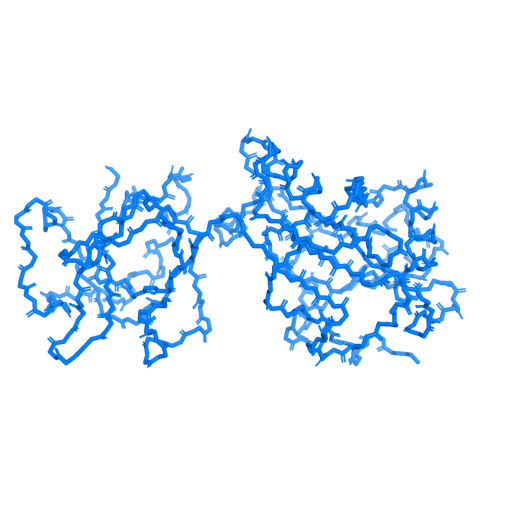 299 ? -18.719 6.053 25.607 1.00 21.19 751 LYS A N 1
ATOM 2258 C CA . LYS A 1 299 ? -18.283 5.912 26.985 1.00 17.97 751 LYS A CA 1
ATOM 2259 C C . LYS A 1 299 ? -19.425 6.260 27.925 1.00 20.99 751 LYS A C 1
ATOM 2260 O O . LYS A 1 299 ? -20.268 7.107 27.612 1.00 26.03 751 LYS A O 1
ATOM 2266 N N . LYS A 1 300 ? -19.468 5.574 29.066 1.00 22.13 752 LYS A N 1
ATOM 2267 C CA . LYS A 1 300 ? -20.555 5.846 29.995 1.00 24.17 752 LYS A CA 1
ATOM 2268 C C . LYS A 1 300 ? -20.042 6.679 31.156 1.00 22.06 752 LYS A C 1
ATOM 2269 O O . LYS A 1 300 ? -18.918 6.465 31.616 1.00 19.64 752 LYS A O 1
ATOM 2275 N N . PRO A 1 301 ? -20.843 7.632 31.633 1.00 20.26 753 PRO A N 1
ATOM 2276 C CA . PRO A 1 301 ? -20.443 8.389 32.829 1.00 19.92 753 PRO A CA 1
ATOM 2277 C C . PRO A 1 301 ? -20.012 7.503 33.985 1.00 20.21 753 PRO A C 1
ATOM 2278 O O . PRO A 1 301 ? -19.042 7.838 34.669 1.00 19.39 753 PRO A O 1
ATOM 2282 N N . SER A 1 302 ? -20.679 6.358 34.196 1.00 21.10 754 SER A N 1
ATOM 2283 C CA . SER A 1 302 ? -20.331 5.486 35.316 1.00 27.91 754 SER A CA 1
ATOM 2284 C C . SER A 1 302 ? -18.911 4.941 35.220 1.00 32.65 754 SER A C 1
ATOM 2285 O O . SER A 1 302 ? -18.371 4.476 36.229 1.00 40.32 754 SER A O 1
ATOM 2288 N N . GLU A 1 303 ? -18.296 4.994 34.041 1.00 25.08 755 GLU A N 1
ATOM 2289 C CA . GLU A 1 303 ? -16.939 4.502 33.837 1.00 24.70 755 GLU A CA 1
ATOM 2290 C C . GLU A 1 303 ? -15.882 5.594 33.963 1.00 23.28 755 GLU A C 1
ATOM 2291 O O . GLU A 1 303 ? -14.687 5.293 33.863 1.00 26.17 755 GLU A O 1
ATOM 2297 N N . VAL A 1 304 ? -16.290 6.845 34.172 1.00 19.67 756 VAL A N 1
ATOM 2298 C CA . VAL A 1 304 ? -15.361 7.971 34.226 1.00 19.43 756 VAL A CA 1
ATOM 2299 C C . VAL A 1 304 ? -14.730 8.033 35.611 1.00 21.07 756 VAL A C 1
ATOM 2300 O O . VAL A 1 304 ? -15.428 8.205 36.617 1.00 22.67 756 VAL A O 1
ATOM 2304 N N . VAL A 1 305 ? -13.405 7.921 35.665 1.00 18.82 757 VAL A N 1
ATOM 2305 C CA . VAL A 1 305 ? -12.673 8.005 36.924 1.00 20.18 757 VAL A CA 1
ATOM 2306 C C . VAL A 1 305 ? -11.432 8.860 36.706 1.00 21.33 757 VAL A C 1
ATOM 2307 O O . VAL A 1 305 ? -10.892 8.931 35.597 1.00 20.89 757 VAL A O 1
ATOM 2311 N N . ARG A 1 306 ? -10.974 9.509 37.777 1.00 28.76 758 ARG A N 1
ATOM 2312 C CA . ARG A 1 306 ? -9.776 10.335 37.686 1.00 32.84 758 ARG A CA 1
ATOM 2313 C C . ARG A 1 306 ? -8.567 9.472 37.350 1.00 43.12 758 ARG A C 1
ATOM 2314 O O . ARG A 1 306 ? -8.205 8.569 38.110 1.00 37.97 758 ARG A O 1
ATOM 2322 N N . GLU A 1 307 ? -7.948 9.755 36.208 1.00 49.56 759 GLU A N 1
ATOM 2323 C CA . GLU A 1 307 ? -6.846 8.948 35.699 1.00 58.49 759 GLU A CA 1
ATOM 2324 C C . GLU A 1 307 ? -5.494 9.563 36.064 1.00 73.07 759 GLU A C 1
ATOM 2325 O O . GLU A 1 307 ? -4.456 8.903 35.995 1.00 77.99 759 GLU A O 1
#

Foldseek 3Di:
DDPLVFAAEAAAADAQVVFFPVWKWKDFDAQAWKWKWWAEQLAIWIAGNVSDTCRVVCPLCRRVCVQVNVKTWIFIFGKFFADPLRGGANLCNVLPDPPTHIATATAFTQDIRHDGFQQPFSLVRRVVVVVVVVRTVHHYDDIQDGGRVNSQVVSVVSVTFGMKMATRGDGTDGPYHDNRIYTYGPFDKFKWFFFKFAPVLTQWTFTFQADVQFGATADIAGAVDPVRSSVVVCVVQVVFFDPDGRHNDPDDPVVPPRITTGDRWWMFMWTAHDADPSRYGHPIYGRTTDHPDGSVPGDGD